Protein AF-I9AHH7-F1 (afdb_monomer)

Structure (mmCIF, N/CA/C/O backbone):
data_AF-I9AHH7-F1
#
_entry.id   AF-I9AHH7-F1
#
loop_
_atom_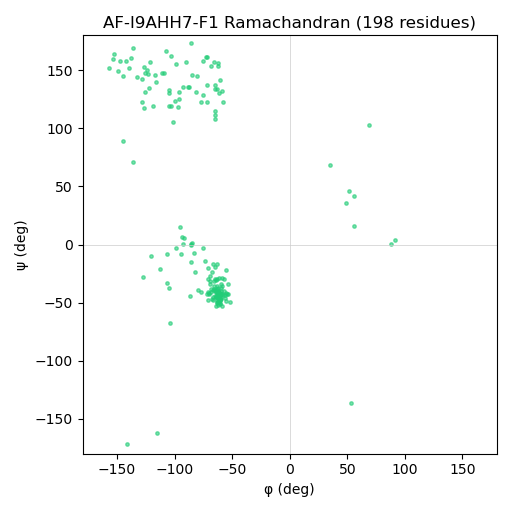site.group_PDB
_atom_site.id
_atom_site.type_symbol
_atom_site.label_atom_id
_atom_site.label_alt_id
_atom_site.label_comp_id
_atom_site.label_asym_id
_atom_site.label_entity_id
_atom_site.label_seq_id
_atom_site.pdbx_PDB_ins_code
_atom_site.Cartn_x
_atom_site.Cartn_y
_atom_site.Cartn_z
_atom_site.occupancy
_atom_site.B_iso_or_equiv
_atom_site.auth_seq_id
_atom_site.auth_comp_id
_atom_site.auth_asym_id
_atom_site.auth_atom_id
_atom_site.pdbx_PDB_model_num
ATOM 1 N N . MET A 1 1 ? -35.821 -24.351 35.986 1.00 53.06 1 MET A N 1
ATOM 2 C CA . MET A 1 1 ? -34.974 -23.302 35.382 1.00 53.06 1 MET A CA 1
ATOM 3 C C . MET A 1 1 ? -35.654 -21.967 35.660 1.00 53.06 1 MET A C 1
ATOM 5 O O . MET A 1 1 ? -36.822 -21.840 35.323 1.00 53.06 1 MET A O 1
ATOM 9 N N . ARG A 1 2 ? -35.020 -21.056 36.411 1.00 64.69 2 ARG A N 1
ATOM 10 C CA . ARG A 1 2 ? -35.614 -19.762 36.796 1.00 64.69 2 ARG A CA 1
ATOM 11 C C . ARG A 1 2 ? -35.115 -18.705 35.815 1.00 64.69 2 ARG A C 1
ATOM 13 O O . ARG A 1 2 ? -33.910 -18.495 35.733 1.00 64.69 2 ARG A O 1
ATOM 20 N N . THR A 1 3 ? -36.021 -18.074 35.081 1.00 70.12 3 THR A N 1
ATOM 21 C CA . THR A 1 3 ? -35.691 -16.965 34.180 1.00 70.12 3 THR A CA 1
ATOM 22 C C . THR A 1 3 ? -35.491 -15.703 35.020 1.00 70.12 3 THR A C 1
ATOM 24 O O . THR A 1 3 ? -36.381 -15.331 35.784 1.00 70.12 3 THR A O 1
ATOM 27 N N . VAL A 1 4 ? -34.317 -15.075 34.929 1.00 78.50 4 VAL A N 1
ATOM 28 C CA . VAL A 1 4 ? -34.014 -13.797 35.591 1.00 78.50 4 VAL A CA 1
ATOM 29 C C . VAL A 1 4 ? -34.077 -12.707 34.529 1.00 78.50 4 VAL A C 1
ATOM 31 O O . VAL A 1 4 ? -33.316 -12.756 33.568 1.00 78.50 4 VAL A O 1
ATOM 34 N N . GLN A 1 5 ? -34.978 -11.738 34.689 1.00 79.62 5 GLN A N 1
ATOM 35 C CA . GLN A 1 5 ? -34.989 -10.539 33.853 1.00 79.62 5 GLN A CA 1
ATOM 36 C C . GLN A 1 5 ? -33.947 -9.546 34.377 1.00 79.62 5 GLN A C 1
ATOM 38 O O . GLN A 1 5 ? -33.891 -9.276 35.578 1.00 79.62 5 GLN A O 1
ATOM 43 N N . ARG A 1 6 ? -33.115 -9.021 33.475 1.00 82.31 6 ARG A N 1
ATOM 44 C CA . ARG A 1 6 ? -32.185 -7.920 33.737 1.00 82.31 6 ARG A CA 1
ATOM 45 C C . ARG A 1 6 ? -32.501 -6.787 32.770 1.00 82.31 6 ARG A C 1
ATOM 47 O O . ARG A 1 6 ? -32.683 -7.040 31.585 1.00 82.31 6 ARG A O 1
ATOM 54 N N . THR A 1 7 ? -32.555 -5.569 33.291 1.00 87.38 7 THR A N 1
ATOM 55 C CA . THR A 1 7 ? -32.733 -4.346 32.503 1.00 87.38 7 THR A CA 1
ATOM 56 C C . THR A 1 7 ? -31.389 -3.639 32.425 1.00 87.38 7 THR A C 1
ATOM 58 O O . THR A 1 7 ? -30.746 -3.448 33.457 1.00 87.38 7 THR A O 1
ATOM 61 N N . TYR A 1 8 ? -30.972 -3.264 31.219 1.00 88.62 8 TYR A N 1
ATOM 62 C CA . TYR A 1 8 ? -29.737 -2.529 30.966 1.00 88.62 8 TYR A CA 1
ATOM 63 C C . TYR A 1 8 ? -30.079 -1.157 30.386 1.00 88.62 8 TYR A C 1
ATOM 65 O O . TYR A 1 8 ? -30.987 -1.052 29.564 1.00 88.62 8 TYR A O 1
ATOM 73 N N . THR A 1 9 ? -29.356 -0.126 30.817 1.00 92.81 9 THR A N 1
ATOM 74 C CA . THR A 1 9 ? -29.320 1.167 30.125 1.00 92.81 9 THR A CA 1
ATOM 75 C C . THR A 1 9 ? -28.095 1.158 29.229 1.00 92.81 9 THR A C 1
ATOM 77 O O . THR A 1 9 ? -26.996 0.870 29.710 1.00 92.81 9 THR A O 1
ATOM 80 N N . LEU A 1 10 ? -28.308 1.422 27.946 1.00 95.38 10 LEU A N 1
ATOM 81 C CA . LEU A 1 10 ? -27.292 1.352 26.908 1.00 95.38 10 LEU A CA 1
ATOM 82 C C . LEU A 1 10 ? -26.975 2.756 26.397 1.00 95.38 10 LEU A C 1
ATOM 84 O O . LEU A 1 10 ? -27.853 3.618 26.390 1.00 95.38 10 LEU A O 1
ATOM 88 N N . PHE A 1 11 ? -25.723 2.953 26.005 1.00 96.12 11 PHE A N 1
ATOM 89 C CA . PHE A 1 11 ? -25.176 4.230 25.564 1.00 96.12 11 PHE A CA 1
ATOM 90 C C . PHE A 1 11 ? -24.391 4.038 24.266 1.00 96.12 11 PHE A C 1
ATOM 92 O O . PHE A 1 11 ? -23.707 3.025 24.096 1.00 96.12 11 PHE A O 1
ATOM 99 N N . GLY A 1 12 ? -24.449 5.018 23.370 1.00 95.88 12 GLY A N 1
ATOM 100 C CA . GLY A 1 12 ? -23.489 5.151 22.278 1.00 95.88 12 GLY A CA 1
ATOM 101 C C . GLY A 1 12 ? -22.124 5.617 22.792 1.00 95.88 12 GLY A C 1
ATOM 102 O O . GLY A 1 12 ? -22.010 6.183 23.878 1.00 95.88 12 GLY A O 1
ATOM 103 N N . ILE A 1 13 ? -21.068 5.421 21.997 1.00 96.00 13 ILE A N 1
ATOM 104 C CA . ILE A 1 13 ? -19.695 5.759 22.416 1.00 96.00 13 ILE A CA 1
ATOM 105 C C . ILE A 1 13 ? -19.515 7.250 22.759 1.00 96.00 13 ILE A C 1
ATOM 107 O O . ILE A 1 13 ? -18.786 7.583 23.689 1.00 96.00 13 ILE A O 1
ATOM 111 N N . ALA A 1 14 ? -20.228 8.139 22.057 1.00 94.19 14 ALA A N 1
ATOM 112 C CA . ALA A 1 14 ? -20.205 9.584 22.289 1.00 94.19 14 ALA A CA 1
ATOM 113 C C . ALA A 1 14 ? -20.960 10.027 23.559 1.00 94.19 14 ALA A C 1
ATOM 115 O O . ALA A 1 14 ? -20.819 11.170 23.982 1.00 94.19 14 ALA A O 1
ATOM 116 N N . GLU A 1 15 ? -21.776 9.148 24.147 1.00 95.88 15 GLU A N 1
ATOM 117 C CA . GLU A 1 15 ? -22.549 9.421 25.366 1.00 95.88 15 GLU A CA 1
ATOM 118 C C . GLU A 1 15 ? -21.819 8.963 26.638 1.00 95.88 15 GLU A C 1
ATOM 120 O O . GLU A 1 15 ? -22.278 9.243 27.745 1.00 95.88 15 GLU A O 1
ATOM 125 N N . LEU A 1 16 ? -20.701 8.244 26.493 1.00 96.19 16 LEU A N 1
ATOM 126 C CA . LEU A 1 16 ? -19.882 7.796 27.614 1.00 96.19 16 LEU A CA 1
ATOM 127 C C . LEU A 1 16 ? -18.966 8.912 28.129 1.00 96.19 16 LEU A C 1
ATOM 129 O O . LEU A 1 16 ? -18.400 9.684 27.355 1.00 96.19 16 LEU A O 1
ATOM 133 N N . GLU A 1 17 ? -18.757 8.917 29.445 1.00 96.00 17 GLU A N 1
ATOM 134 C CA . GLU A 1 17 ? -17.693 9.690 30.094 1.00 96.00 17 GLU A CA 1
ATOM 135 C C . GLU A 1 17 ? -16.308 9.226 29.612 1.00 96.00 17 GLU A C 1
ATOM 137 O O . GLU A 1 17 ? -16.129 8.078 29.183 1.00 96.00 17 GLU A O 1
ATOM 142 N N . ASP A 1 18 ? -15.311 10.105 29.719 1.00 96.00 18 ASP A N 1
ATOM 143 C CA . ASP A 1 18 ? -13.974 9.888 29.158 1.00 96.00 18 ASP A CA 1
ATOM 144 C C . ASP A 1 18 ? -13.306 8.602 29.680 1.00 96.00 18 ASP A C 1
ATOM 146 O O . ASP A 1 18 ? -12.716 7.857 28.897 1.00 96.00 18 ASP A O 1
ATOM 150 N N . GLU A 1 19 ? -13.439 8.270 30.971 1.00 96.69 19 GLU A N 1
ATOM 151 C CA . GLU A 1 19 ? -12.860 7.038 31.523 1.00 96.69 19 GLU A CA 1
ATOM 152 C C . GLU A 1 19 ? -13.516 5.769 30.957 1.00 96.69 19 GLU A C 1
ATOM 154 O O . GLU A 1 19 ? -12.833 4.775 30.689 1.00 96.69 19 GLU A O 1
ATOM 159 N N . ALA A 1 20 ? -14.838 5.792 30.766 1.00 96.69 20 ALA A N 1
ATOM 160 C CA . ALA A 1 20 ? -15.587 4.673 30.200 1.00 96.69 20 ALA A CA 1
ATOM 161 C C . ALA A 1 20 ? -15.286 4.512 28.703 1.00 96.69 20 ALA A C 1
ATOM 163 O O . ALA A 1 20 ? -15.068 3.390 28.237 1.00 96.69 20 ALA A O 1
ATOM 164 N N . ARG A 1 21 ? -15.191 5.625 27.963 1.00 96.81 21 ARG A N 1
ATOM 165 C CA . ARG A 1 21 ? -14.784 5.636 26.551 1.00 96.81 21 ARG A CA 1
ATOM 166 C C . ARG A 1 21 ? -13.369 5.089 26.375 1.00 96.81 21 ARG A C 1
ATOM 168 O O . ARG A 1 21 ? -13.162 4.192 25.558 1.00 96.81 21 ARG A O 1
ATOM 175 N N . GLN A 1 22 ? -12.422 5.542 27.198 1.00 97.12 22 GLN A N 1
ATOM 176 C CA . GLN A 1 22 ? -11.043 5.061 27.153 1.00 97.12 22 GLN A CA 1
ATOM 177 C C . GLN A 1 22 ? -10.964 3.560 27.440 1.00 97.12 22 GLN A C 1
ATOM 179 O O . GLN A 1 22 ? -10.241 2.838 26.754 1.00 97.12 22 GLN A O 1
ATOM 184 N N . ARG A 1 23 ? -11.729 3.064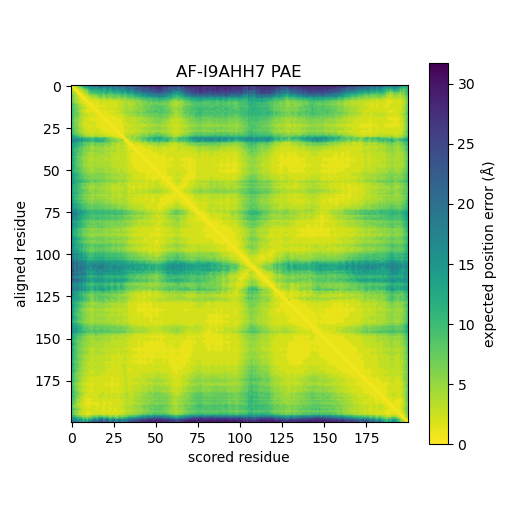 28.421 1.00 96.19 23 ARG A N 1
ATOM 185 C CA . ARG A 1 23 ? -11.800 1.627 28.703 1.00 96.19 23 ARG A CA 1
ATOM 186 C C . ARG A 1 23 ? -12.334 0.847 27.504 1.00 96.19 23 ARG A C 1
ATOM 188 O O . ARG A 1 23 ? -11.695 -0.124 27.103 1.00 96.19 23 ARG A O 1
ATOM 195 N N . ALA A 1 24 ? -13.442 1.292 26.910 1.00 96.62 24 ALA A N 1
ATOM 196 C CA . ALA A 1 24 ? -14.033 0.667 25.728 1.00 96.62 24 ALA A CA 1
ATOM 197 C C . ALA A 1 24 ? -13.026 0.572 24.569 1.00 96.62 24 ALA A C 1
ATOM 199 O O . ALA A 1 24 ? -12.866 -0.498 23.978 1.00 96.62 24 ALA A O 1
ATOM 200 N N . TYR A 1 25 ? -12.304 1.666 24.307 1.00 96.56 25 TYR A N 1
ATOM 201 C CA . TYR A 1 25 ? -11.249 1.729 23.300 1.00 96.56 25 TYR A CA 1
ATOM 202 C C . TYR A 1 25 ? -10.097 0.763 23.610 1.00 96.56 25 TYR A C 1
ATOM 204 O O . TYR A 1 25 ? -9.724 -0.044 22.759 1.00 96.56 25 TYR A O 1
ATOM 212 N N . THR A 1 26 ? -9.570 0.758 24.840 1.00 95.38 26 THR A N 1
ATOM 213 C CA . THR A 1 26 ? -8.483 -0.164 25.216 1.00 95.38 26 THR A CA 1
ATOM 214 C C . THR A 1 26 ? -8.900 -1.6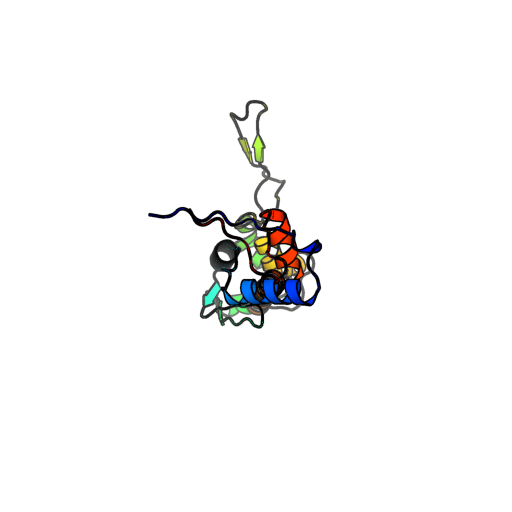34 25.147 1.00 95.38 26 THR A C 1
ATOM 216 O O . THR A 1 26 ? -8.124 -2.465 24.680 1.00 95.38 26 THR A O 1
ATOM 219 N N . ASP A 1 27 ? -10.137 -1.960 25.540 1.00 94.69 27 ASP A N 1
ATOM 220 C CA . ASP A 1 27 ? -10.698 -3.312 25.448 1.00 94.69 27 ASP A CA 1
ATOM 221 C C . ASP A 1 27 ? -10.942 -3.732 23.991 1.00 94.69 27 ASP A C 1
ATOM 223 O O . ASP A 1 27 ? -10.899 -4.920 23.665 1.00 94.69 27 ASP A O 1
ATOM 227 N N . TRP A 1 28 ? -11.250 -2.782 23.105 1.00 94.25 28 TRP A N 1
ATOM 228 C CA . TRP A 1 28 ? -11.361 -3.019 21.668 1.00 94.25 28 TRP A CA 1
ATOM 229 C C . TRP A 1 28 ? -9.989 -3.276 21.041 1.00 94.25 28 TRP A C 1
ATOM 231 O O . TRP A 1 28 ? -9.825 -4.286 20.358 1.00 94.25 28 TRP A O 1
ATOM 241 N N . LEU A 1 29 ? -8.994 -2.444 21.352 1.00 92.81 29 LEU A N 1
ATOM 242 C CA . LEU A 1 29 ? -7.631 -2.584 20.842 1.00 92.81 29 LEU A CA 1
ATOM 243 C C . LEU A 1 29 ? -6.984 -3.897 21.317 1.00 92.81 29 LEU A C 1
ATOM 245 O O . LEU A 1 29 ? -6.380 -4.625 20.531 1.00 92.81 29 LEU A O 1
ATOM 249 N N . ALA A 1 30 ? -7.189 -4.265 22.587 1.00 92.19 30 ALA A N 1
ATOM 250 C CA . ALA A 1 30 ? -6.647 -5.491 23.177 1.00 92.19 30 ALA A CA 1
ATOM 251 C C . ALA A 1 30 ? -7.207 -6.789 22.568 1.00 92.19 30 ALA A C 1
ATOM 253 O O . ALA A 1 30 ? -6.591 -7.845 22.721 1.00 92.19 30 ALA A O 1
ATOM 254 N N . LYS A 1 31 ? -8.360 -6.746 21.884 1.00 88.38 31 LYS A N 1
ATOM 255 C CA . LYS A 1 31 ? -8.904 -7.924 21.185 1.00 88.38 31 LYS A CA 1
ATOM 256 C C . LYS A 1 31 ? -8.088 -8.299 19.949 1.00 88.38 31 LYS A C 1
ATOM 258 O O . LYS A 1 31 ? -8.170 -9.455 19.545 1.00 88.38 31 LYS A O 1
ATOM 263 N N . GLY A 1 32 ? -7.303 -7.364 19.408 1.00 77.38 32 GLY A N 1
ATOM 264 C CA . GLY A 1 32 ? -6.566 -7.527 18.160 1.00 77.38 32 GLY A CA 1
ATOM 265 C C . GLY A 1 32 ? -7.525 -7.572 16.974 1.00 77.38 32 GLY A C 1
ATOM 266 O O . GLY A 1 32 ? -8.186 -8.582 16.743 1.00 77.38 32 GLY A O 1
ATOM 267 N N . ASN A 1 33 ? -7.620 -6.472 16.229 1.00 75.69 33 ASN A N 1
ATOM 268 C CA . ASN A 1 33 ? -8.384 -6.450 14.986 1.00 75.69 33 ASN A CA 1
ATOM 269 C C . ASN A 1 33 ? -7.453 -6.779 13.820 1.00 75.69 33 ASN A C 1
ATOM 271 O O . ASN A 1 33 ? -6.347 -6.247 13.738 1.00 75.69 33 ASN A O 1
ATOM 275 N N . ASP A 1 34 ? -7.907 -7.643 12.916 1.00 81.88 34 ASP A N 1
ATOM 276 C CA . ASP A 1 34 ? -7.182 -7.896 11.676 1.00 81.88 34 ASP A CA 1
ATOM 277 C C . ASP A 1 34 ? -7.168 -6.620 10.826 1.00 81.88 34 ASP A C 1
ATOM 279 O O . ASP A 1 34 ? -8.204 -5.976 10.639 1.00 81.88 34 ASP A O 1
ATOM 283 N N . TYR A 1 35 ? -6.001 -6.263 10.284 1.00 89.25 35 TYR A N 1
ATOM 284 C CA . TYR A 1 35 ? -5.883 -5.128 9.373 1.00 89.25 35 TYR A CA 1
ATOM 285 C C . TYR A 1 35 ? -6.679 -5.411 8.082 1.00 89.25 35 TYR A C 1
ATOM 287 O O . TYR A 1 35 ? -6.325 -6.330 7.332 1.00 89.25 35 TYR A O 1
ATOM 295 N N . PRO A 1 36 ? -7.747 -4.642 7.790 1.00 88.81 36 PRO A N 1
ATOM 296 C CA . PRO A 1 36 ? -8.740 -5.026 6.785 1.00 88.81 36 PRO A CA 1
ATOM 297 C C . PRO A 1 36 ? -8.203 -4.998 5.349 1.00 88.81 36 PRO A C 1
ATOM 299 O O . PRO A 1 36 ? -8.669 -5.761 4.504 1.00 88.81 36 PRO A O 1
ATOM 302 N N . TYR A 1 37 ? -7.193 -4.171 5.071 1.00 93.06 37 TYR A N 1
ATOM 303 C CA . TYR A 1 37 ? -6.646 -3.975 3.723 1.00 93.06 37 TYR A CA 1
ATOM 304 C C . TYR A 1 37 ? -5.439 -4.874 3.415 1.00 93.06 37 TYR A C 1
ATOM 306 O O . TYR A 1 37 ? -4.823 -4.753 2.356 1.00 93.06 37 TYR A O 1
ATOM 314 N N . ALA A 1 38 ? -5.096 -5.811 4.310 1.00 92.88 38 ALA A N 1
ATOM 315 C CA . ALA A 1 38 ? -3.928 -6.679 4.151 1.00 92.88 38 ALA A CA 1
ATOM 316 C C . ALA A 1 38 ? -3.933 -7.451 2.817 1.00 92.88 38 ALA A C 1
ATOM 318 O O . ALA A 1 38 ? -2.897 -7.553 2.156 1.00 92.88 38 ALA A O 1
ATOM 319 N N . SER A 1 39 ? -5.098 -7.972 2.410 1.00 94.56 39 SER A N 1
ATOM 320 C CA . SER A 1 39 ? -5.244 -8.728 1.157 1.00 94.56 39 SER A CA 1
ATOM 321 C C . SER A 1 39 ? -5.054 -7.838 -0.072 1.00 94.56 39 SER A C 1
ATOM 323 O O . SER A 1 39 ? -4.287 -8.189 -0.962 1.00 94.56 39 SER A O 1
ATOM 325 N N . GLU A 1 40 ? -5.695 -6.668 -0.108 1.00 95.94 40 GLU A N 1
ATOM 326 C CA . GLU A 1 40 ? -5.622 -5.738 -1.246 1.00 95.94 40 GLU A CA 1
ATOM 327 C C . GLU A 1 40 ? -4.204 -5.172 -1.423 1.00 95.94 40 GLU A C 1
ATOM 329 O O . GLU A 1 40 ? -3.690 -5.064 -2.542 1.00 95.94 40 GLU A O 1
ATOM 334 N N . ASN A 1 41 ? -3.526 -4.886 -0.308 1.00 96.75 41 ASN A N 1
ATOM 335 C CA . ASN A 1 41 ? -2.123 -4.485 -0.301 1.00 96.75 41 ASN A CA 1
ATOM 336 C C . ASN A 1 41 ? -1.218 -5.612 -0.818 1.00 96.75 41 ASN A C 1
ATOM 338 O O . ASN A 1 41 ? -0.299 -5.356 -1.600 1.00 96.75 41 ASN A O 1
ATOM 342 N N . CYS A 1 42 ? -1.482 -6.864 -0.432 1.00 97.00 42 CYS A N 1
ATOM 343 C CA . CYS A 1 42 ? -0.751 -8.016 -0.958 1.00 97.00 42 CYS A CA 1
ATOM 344 C C . CYS A 1 42 ? -0.918 -8.147 -2.481 1.00 97.00 42 CYS A C 1
ATOM 346 O O . CYS A 1 42 ? 0.082 -8.268 -3.192 1.00 97.00 42 CYS A O 1
ATOM 348 N N . ASP A 1 43 ? -2.150 -8.045 -2.985 1.00 98.00 43 ASP A N 1
ATOM 349 C CA . ASP A 1 43 ? -2.453 -8.140 -4.418 1.00 98.00 43 ASP A CA 1
ATOM 350 C C . ASP A 1 43 ? -1.775 -7.015 -5.220 1.00 98.00 43 ASP A C 1
ATOM 352 O O . ASP A 1 43 ? -1.193 -7.249 -6.285 1.00 98.00 43 ASP A O 1
ATOM 356 N N . THR A 1 44 ? -1.783 -5.794 -4.677 1.00 98.25 44 THR A N 1
ATOM 357 C CA . THR A 1 44 ? -1.101 -4.627 -5.257 1.00 98.25 44 THR A CA 1
ATOM 358 C C . THR 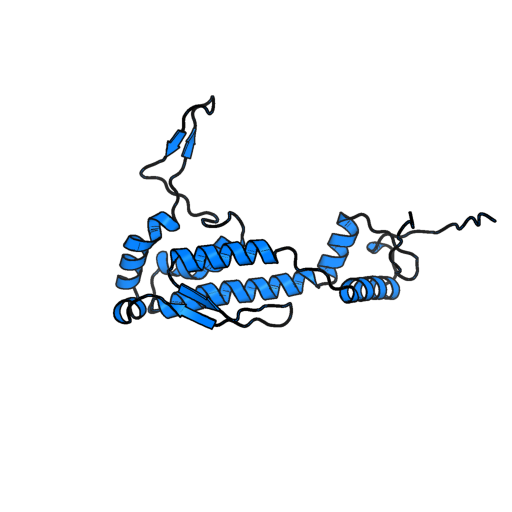A 1 44 ? 0.407 -4.856 -5.352 1.00 98.25 44 THR A C 1
ATOM 360 O O . THR A 1 44 ? 1.008 -4.667 -6.415 1.00 98.25 44 THR A O 1
ATOM 363 N N . LEU A 1 45 ? 1.031 -5.296 -4.253 1.00 98.56 45 LEU A N 1
ATOM 364 C CA . LEU A 1 45 ? 2.467 -5.561 -4.193 1.00 98.56 45 LEU A CA 1
ATOM 365 C C . LEU A 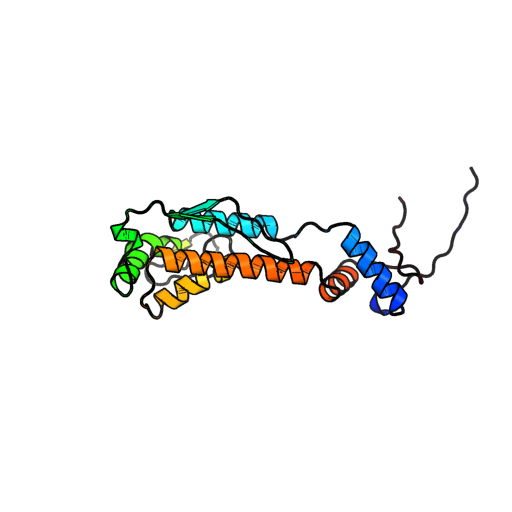1 45 ? 2.872 -6.668 -5.173 1.00 98.56 45 LEU A C 1
ATOM 367 O O . LEU A 1 45 ? 3.887 -6.534 -5.865 1.00 98.56 45 LEU A O 1
ATOM 371 N N . GLU A 1 46 ? 2.086 -7.744 -5.259 1.00 98.31 46 GLU A N 1
ATOM 372 C CA . GLU A 1 46 ? 2.327 -8.843 -6.193 1.00 98.31 46 GLU A CA 1
ATOM 373 C C . GLU A 1 46 ? 2.231 -8.366 -7.647 1.00 98.31 46 GLU A C 1
ATOM 375 O O . GLU A 1 46 ? 3.136 -8.625 -8.448 1.00 98.31 46 GLU A O 1
ATOM 380 N N . ALA A 1 47 ? 1.179 -7.624 -7.997 1.00 98.19 47 ALA A N 1
ATOM 381 C CA . ALA A 1 47 ? 1.000 -7.089 -9.342 1.00 98.19 47 ALA A CA 1
ATOM 382 C C . ALA A 1 47 ? 2.123 -6.114 -9.737 1.00 98.19 47 ALA A C 1
ATOM 384 O O . ALA A 1 47 ? 2.652 -6.205 -10.852 1.00 98.19 47 ALA A O 1
ATOM 385 N N . PHE A 1 48 ? 2.542 -5.242 -8.814 1.00 98.50 48 PHE A N 1
ATOM 386 C CA . PHE A 1 48 ? 3.682 -4.345 -8.999 1.00 98.50 48 PHE A CA 1
ATOM 387 C C . PHE A 1 48 ? 4.976 -5.133 -9.243 1.00 98.50 48 PHE A C 1
ATOM 389 O O . PHE A 1 48 ? 5.666 -4.917 -10.245 1.00 98.50 48 PHE A O 1
ATOM 396 N N . CYS A 1 49 ? 5.279 -6.101 -8.373 1.00 98.44 49 CYS A N 1
ATOM 397 C CA . CYS A 1 49 ? 6.469 -6.942 -8.486 1.00 98.44 49 CYS A CA 1
ATOM 398 C C . CYS A 1 49 ? 6.500 -7.717 -9.811 1.00 98.44 49 CYS A C 1
ATOM 400 O O . CYS A 1 49 ? 7.534 -7.763 -10.489 1.00 98.44 49 CYS A O 1
ATOM 402 N N . ASN A 1 50 ? 5.356 -8.270 -10.219 1.00 97.81 50 ASN A N 1
ATOM 403 C CA . ASN A 1 50 ? 5.199 -8.998 -11.472 1.00 97.81 50 ASN A CA 1
ATOM 404 C C . ASN A 1 50 ? 5.407 -8.100 -12.697 1.00 97.81 50 ASN A C 1
ATOM 406 O O . ASN A 1 50 ? 6.120 -8.499 -13.623 1.00 97.81 50 ASN A O 1
ATOM 410 N N . LEU A 1 51 ? 4.838 -6.888 -12.707 1.00 97.62 51 LEU A N 1
ATOM 411 C CA . LEU A 1 51 ? 5.008 -5.959 -13.825 1.00 97.62 51 LEU A CA 1
ATOM 412 C C . LEU A 1 51 ? 6.474 -5.541 -13.984 1.00 97.62 51 LEU A C 1
ATOM 414 O O . LEU A 1 51 ? 7.024 -5.645 -15.082 1.00 97.62 51 LEU A O 1
ATOM 418 N N . PHE A 1 52 ? 7.112 -5.099 -12.898 1.00 97.88 52 PHE A N 1
ATOM 419 C CA . PHE A 1 52 ? 8.472 -4.552 -12.936 1.00 97.88 52 PHE A CA 1
ATOM 420 C C . PHE A 1 52 ? 9.574 -5.605 -12.847 1.00 97.88 52 PHE A C 1
ATOM 422 O O . PHE A 1 52 ? 10.755 -5.264 -12.919 1.00 97.88 52 PHE A O 1
ATOM 429 N N . ARG A 1 53 ? 9.206 -6.890 -12.754 1.00 97.31 53 ARG A N 1
ATOM 430 C CA . ARG A 1 53 ? 10.134 -8.026 -12.640 1.00 97.31 53 ARG A CA 1
ATOM 431 C C . ARG A 1 53 ? 11.087 -7.868 -11.455 1.00 97.31 53 ARG A C 1
ATOM 433 O O . ARG A 1 53 ? 12.277 -8.174 -11.549 1.00 97.31 53 ARG A O 1
ATOM 440 N N . ILE A 1 54 ? 10.550 -7.406 -10.335 1.00 97.62 54 ILE A N 1
ATOM 441 C CA . ILE A 1 54 ? 11.249 -7.383 -9.053 1.00 97.62 54 ILE A CA 1
ATOM 442 C C . ILE A 1 54 ? 10.666 -8.455 -8.135 1.00 97.62 54 ILE A C 1
ATOM 444 O O . ILE A 1 54 ? 9.620 -9.038 -8.417 1.00 97.62 54 ILE A O 1
ATOM 448 N N . VAL A 1 55 ? 11.362 -8.749 -7.046 1.00 98.06 55 VAL A N 1
ATOM 449 C CA . VAL A 1 55 ? 10.875 -9.651 -6.006 1.00 98.06 55 VAL A CA 1
ATOM 450 C C . VAL A 1 55 ? 11.001 -8.942 -4.676 1.00 98.06 55 VAL A C 1
ATOM 452 O O . VAL A 1 55 ? 12.106 -8.559 -4.297 1.00 98.06 55 VAL A O 1
ATOM 455 N N . CYS A 1 56 ? 9.882 -8.800 -3.972 1.00 98.06 56 CYS A N 1
ATOM 456 C CA . CYS A 1 56 ? 9.848 -8.356 -2.587 1.00 98.06 56 CYS A CA 1
ATOM 457 C C . CYS A 1 56 ? 9.780 -9.583 -1.665 1.00 98.06 56 CYS A C 1
ATOM 459 O O . CYS A 1 56 ? 8.999 -10.501 -1.902 1.00 98.06 56 CYS A O 1
ATOM 461 N N . THR A 1 57 ? 10.628 -9.636 -0.641 1.00 97.06 57 THR A N 1
ATOM 462 C CA . THR A 1 57 ? 10.713 -10.753 0.309 1.00 97.06 57 THR A CA 1
ATOM 463 C C . THR A 1 57 ? 10.875 -10.247 1.732 1.00 97.06 57 THR A C 1
ATOM 465 O O . THR A 1 57 ? 11.308 -9.116 1.960 1.00 97.06 57 THR A O 1
ATOM 468 N N . ASN A 1 58 ? 10.560 -11.113 2.701 1.00 95.50 58 ASN A N 1
ATOM 469 C CA . ASN A 1 58 ? 10.679 -10.824 4.132 1.00 95.50 58 ASN A CA 1
ATOM 470 C C . ASN A 1 58 ? 10.033 -9.484 4.513 1.00 95.50 58 ASN A C 1
ATOM 472 O O . ASN A 1 58 ? 10.586 -8.750 5.337 1.00 95.50 58 ASN A O 1
ATOM 476 N N . TYR A 1 59 ? 8.919 -9.146 3.860 1.00 96.94 59 TYR A N 1
ATOM 477 C CA . TYR A 1 59 ? 8.204 -7.922 4.152 1.00 96.94 59 TYR A CA 1
ATOM 478 C C . TYR A 1 59 ? 7.245 -8.126 5.320 1.00 96.94 59 TYR A C 1
ATOM 480 O O . TYR A 1 59 ? 6.691 -9.210 5.507 1.00 96.94 59 TYR A O 1
ATOM 488 N N . ARG A 1 60 ? 7.082 -7.077 6.116 1.00 96.00 60 ARG A N 1
ATOM 489 C CA . ARG A 1 60 ? 6.113 -6.972 7.204 1.00 96.00 60 ARG A CA 1
ATOM 490 C C . ARG A 1 60 ? 5.843 -5.503 7.481 1.00 96.00 60 ARG A C 1
ATOM 492 O O . ARG A 1 60 ? 6.732 -4.673 7.288 1.00 96.00 60 ARG A O 1
ATOM 499 N N . TYR A 1 61 ? 4.656 -5.216 7.974 1.00 96.12 61 TYR A N 1
ATOM 500 C CA . TYR A 1 61 ? 4.280 -3.910 8.482 1.00 96.12 61 TYR A CA 1
ATOM 501 C C . TYR A 1 61 ? 3.252 -4.096 9.599 1.00 96.12 61 TYR A C 1
ATOM 503 O O . TYR A 1 61 ? 2.513 -5.081 9.605 1.00 96.12 61 TYR A O 1
ATOM 511 N N . ASP A 1 62 ? 3.270 -3.174 10.547 1.00 94.50 62 ASP A N 1
ATOM 512 C CA . ASP A 1 62 ? 2.298 -2.998 11.624 1.00 94.50 62 ASP A CA 1
ATOM 513 C C . ASP A 1 62 ? 2.089 -1.488 11.834 1.00 94.50 62 ASP A C 1
ATOM 515 O O . ASP A 1 62 ? 2.574 -0.697 11.029 1.00 94.50 62 ASP A O 1
ATOM 519 N N . SER A 1 63 ? 1.374 -1.064 12.874 1.00 93.56 63 SER A N 1
ATOM 520 C CA . SER A 1 63 ? 1.151 0.359 13.180 1.00 93.56 63 SER A CA 1
ATOM 521 C C . SER A 1 63 ? 2.415 1.124 13.589 1.00 93.56 63 SER A C 1
ATOM 523 O O . SER A 1 63 ? 2.445 2.351 13.569 1.00 93.56 63 SER A O 1
ATOM 525 N N . CYS A 1 64 ? 3.491 0.429 13.955 1.00 93.94 64 CYS A N 1
ATOM 526 C CA . CYS A 1 64 ? 4.701 1.035 14.501 1.00 93.94 64 CYS A CA 1
ATOM 527 C C . CYS A 1 64 ? 5.842 1.073 13.483 1.00 93.94 64 CYS A C 1
ATOM 529 O O . CYS A 1 64 ? 6.647 2.009 13.465 1.00 93.94 64 CYS A O 1
ATOM 531 N N . THR A 1 65 ? 5.975 0.031 12.663 1.00 96.69 65 THR A N 1
ATOM 532 C CA . THR A 1 65 ? 7.133 -0.156 11.795 1.00 96.69 65 THR A CA 1
ATOM 533 C C . THR A 1 65 ? 6.806 -0.962 10.545 1.00 96.69 65 THR A C 1
ATOM 535 O O . THR A 1 65 ? 5.810 -1.672 10.452 1.00 96.69 65 THR A O 1
ATOM 538 N N . TYR A 1 66 ? 7.710 -0.890 9.575 1.00 97.88 66 TYR A N 1
ATOM 539 C CA . TYR A 1 66 ? 7.716 -1.753 8.410 1.00 97.88 66 TYR A CA 1
ATOM 540 C C . TYR A 1 66 ? 9.144 -2.164 8.075 1.00 97.88 66 TYR A C 1
ATOM 542 O O . TYR A 1 66 ? 10.122 -1.474 8.367 1.00 97.88 66 TYR A O 1
ATOM 550 N N . ALA A 1 67 ? 9.273 -3.330 7.460 1.00 97.81 67 ALA A N 1
ATOM 551 C CA . ALA A 1 67 ? 10.532 -3.821 6.936 1.00 97.81 67 ALA A CA 1
ATOM 552 C C . ALA A 1 67 ? 10.258 -4.603 5.663 1.00 97.81 67 ALA A C 1
ATOM 554 O O . ALA A 1 67 ? 9.251 -5.296 5.571 1.00 97.81 67 ALA A O 1
ATOM 555 N N . TYR A 1 68 ? 11.171 -4.529 4.704 1.00 98.38 68 TYR A N 1
ATOM 556 C CA . TYR A 1 68 ? 11.118 -5.320 3.484 1.00 98.38 68 TYR A CA 1
ATOM 557 C C . TYR A 1 68 ? 12.522 -5.519 2.925 1.00 98.38 68 TYR A C 1
ATOM 559 O O . TYR A 1 68 ? 13.465 -4.784 3.230 1.00 98.38 68 TYR A O 1
ATOM 567 N N . ARG A 1 69 ? 12.671 -6.541 2.088 1.00 98.12 69 ARG A N 1
ATOM 568 C CA . ARG A 1 69 ? 13.828 -6.711 1.212 1.00 98.12 69 ARG A CA 1
ATOM 569 C C . ARG A 1 69 ? 13.325 -6.821 -0.209 1.00 98.12 69 ARG A C 1
ATOM 571 O O . ARG A 1 69 ? 12.234 -7.328 -0.447 1.00 98.12 69 ARG A O 1
ATOM 578 N N . PHE A 1 70 ? 14.129 -6.380 -1.162 1.00 98.06 70 PHE A N 1
ATOM 579 C CA . PHE A 1 70 ? 13.820 -6.626 -2.557 1.00 98.06 70 PHE A CA 1
ATOM 580 C C . PHE A 1 70 ? 15.083 -6.793 -3.391 1.00 98.06 70 PHE A C 1
ATOM 582 O O . PHE A 1 70 ? 16.169 -6.346 -3.015 1.00 98.06 70 PHE A O 1
ATOM 589 N N . TYR A 1 71 ? 14.923 -7.449 -4.532 1.00 96.75 71 TYR A N 1
ATOM 590 C CA . TYR A 1 71 ? 15.927 -7.528 -5.584 1.00 96.75 71 TYR A CA 1
ATOM 591 C C . TYR A 1 71 ? 15.240 -7.466 -6.947 1.00 96.75 71 TYR A C 1
ATOM 593 O O . TYR A 1 71 ? 14.044 -7.748 -7.064 1.00 96.75 71 TYR A O 1
ATOM 601 N N . THR A 1 72 ? 15.983 -7.084 -7.982 1.00 96.31 72 THR A N 1
ATOM 602 C CA . THR A 1 72 ? 15.462 -7.064 -9.351 1.00 96.31 72 THR A CA 1
ATOM 603 C C . THR A 1 72 ? 15.893 -8.322 -10.103 1.00 96.31 72 THR A C 1
ATOM 605 O O . THR A 1 72 ? 16.890 -8.954 -9.753 1.00 96.31 72 THR A O 1
ATOM 608 N N . LYS A 1 73 ? 15.125 -8.714 -11.125 1.00 95.19 73 LYS A N 1
ATOM 609 C CA . LYS A 1 73 ? 15.503 -9.781 -12.067 1.00 95.19 73 LYS A CA 1
ATOM 610 C C . LYS A 1 73 ? 16.152 -9.225 -13.340 1.00 95.19 73 LYS A C 1
ATOM 612 O O . LYS A 1 73 ? 16.199 -9.926 -14.349 1.00 95.19 73 LYS A O 1
ATOM 617 N N . HIS A 1 74 ? 16.570 -7.962 -13.323 1.00 94.88 74 HIS A N 1
ATOM 618 C CA . HIS A 1 74 ? 17.191 -7.307 -14.468 1.00 94.88 74 HIS A CA 1
ATOM 619 C C . HIS A 1 74 ? 18.708 -7.484 -14.443 1.00 94.88 74 HIS A C 1
ATOM 621 O O . HIS A 1 74 ? 19.311 -7.732 -13.402 1.00 94.88 74 HIS A O 1
ATOM 627 N N . GLU A 1 75 ? 19.326 -7.361 -15.613 1.00 93.88 75 GLU A N 1
ATOM 628 C CA . GLU A 1 75 ? 20.783 -7.310 -15.731 1.00 93.88 75 GLU A CA 1
ATOM 629 C C . GLU A 1 75 ? 21.323 -6.003 -15.128 1.00 93.88 75 GLU A C 1
ATOM 631 O O . GLU A 1 75 ? 20.625 -4.987 -15.125 1.00 93.88 75 GLU A O 1
ATOM 636 N N . ALA A 1 76 ? 22.575 -6.008 -14.659 1.00 92.31 76 ALA A N 1
ATOM 637 C CA . ALA A 1 76 ? 23.192 -4.851 -14.000 1.00 92.31 76 ALA A CA 1
ATOM 638 C C . ALA A 1 76 ? 23.108 -3.568 -14.848 1.00 92.31 76 ALA A C 1
ATOM 640 O O . ALA A 1 76 ? 22.714 -2.521 -14.345 1.00 92.31 76 ALA A O 1
ATOM 641 N N . ASP A 1 77 ? 23.356 -3.664 -16.157 1.00 93.25 77 ASP A N 1
ATOM 642 C CA . ASP A 1 77 ? 23.268 -2.521 -17.076 1.00 93.25 77 ASP A CA 1
ATOM 643 C C . ASP A 1 77 ? 21.859 -1.912 -17.145 1.00 93.25 77 ASP A C 1
ATOM 645 O O . ASP A 1 77 ? 21.707 -0.720 -17.412 1.00 93.25 77 ASP A O 1
ATOM 649 N N . THR A 1 78 ? 20.822 -2.723 -16.908 1.00 92.56 78 THR A N 1
ATOM 650 C CA . THR A 1 78 ? 19.434 -2.256 -16.822 1.00 92.56 78 THR A CA 1
ATOM 651 C C . THR A 1 78 ? 19.144 -1.629 -15.459 1.00 92.56 78 THR A C 1
ATOM 653 O O . THR A 1 78 ? 18.458 -0.609 -15.408 1.00 92.56 78 THR A O 1
ATOM 656 N N . GLU A 1 79 ? 19.675 -2.196 -14.367 1.00 92.44 79 GLU A N 1
ATOM 657 C CA . GLU A 1 79 ? 19.538 -1.615 -13.021 1.00 92.44 79 GLU A CA 1
ATOM 658 C C . GLU A 1 79 ? 20.126 -0.196 -12.948 1.00 92.44 79 GLU A C 1
ATOM 660 O O . GLU A 1 79 ? 19.544 0.668 -12.293 1.00 92.44 79 GLU A O 1
ATOM 665 N N . GLU A 1 80 ? 21.223 0.050 -13.670 1.00 94.50 80 GLU A N 1
ATOM 666 C CA . GLU A 1 80 ? 21.944 1.330 -13.696 1.00 94.50 80 GLU A CA 1
ATOM 667 C C . GLU A 1 80 ? 21.396 2.350 -14.710 1.00 94.50 80 GLU A C 1
ATOM 669 O O . GLU A 1 80 ? 21.905 3.471 -14.811 1.00 94.50 80 GLU A O 1
ATOM 674 N N . LEU A 1 81 ? 20.349 2.012 -15.475 1.00 97.62 81 LEU A N 1
ATOM 675 C CA . LEU A 1 81 ? 19.682 3.002 -16.323 1.00 97.62 81 LEU A CA 1
ATOM 676 C C . LEU A 1 81 ? 19.108 4.118 -15.452 1.00 97.62 81 LEU A C 1
ATOM 678 O O . LEU A 1 81 ? 18.352 3.844 -14.525 1.00 97.62 81 LEU A O 1
ATOM 682 N N . SER A 1 82 ? 19.388 5.369 -15.816 1.00 97.75 82 SER A N 1
ATOM 683 C CA . SER A 1 82 ? 18.869 6.570 -15.154 1.00 97.75 82 SER A CA 1
ATOM 684 C C . SER A 1 82 ? 18.398 7.630 -16.158 1.00 97.75 82 SER A C 1
ATOM 686 O O . SER A 1 82 ? 18.611 7.514 -17.378 1.00 97.75 82 SER A O 1
ATOM 688 N N . GLY A 1 83 ? 17.703 8.657 -15.658 1.00 97.44 83 GLY A N 1
ATOM 689 C CA . GLY A 1 83 ? 17.239 9.802 -16.441 1.00 97.44 83 GLY A CA 1
ATOM 690 C C . GLY A 1 83 ? 16.440 9.420 -17.687 1.00 97.44 83 GLY A C 1
ATOM 691 O O . GLY A 1 83 ? 15.588 8.532 -17.677 1.00 97.44 83 GLY A O 1
ATOM 692 N N . VAL A 1 84 ? 16.730 10.083 -18.808 1.00 97.75 84 VAL A N 1
ATOM 693 C CA . VAL A 1 84 ? 15.994 9.890 -20.072 1.00 97.75 84 VAL A CA 1
ATOM 694 C C . VAL A 1 84 ? 16.135 8.463 -20.622 1.00 97.75 84 VAL A C 1
ATOM 696 O O . VAL A 1 84 ? 15.214 7.956 -21.263 1.00 97.75 84 VAL A O 1
ATOM 699 N N . ARG A 1 85 ? 17.259 7.780 -20.357 1.00 97.75 85 ARG A N 1
ATOM 700 C CA . ARG A 1 85 ? 17.455 6.388 -20.799 1.00 97.75 85 ARG A CA 1
ATOM 701 C C . ARG A 1 85 ? 16.554 5.434 -20.022 1.00 97.75 85 ARG A C 1
ATOM 703 O O . ARG A 1 85 ? 15.927 4.571 -20.636 1.00 97.75 85 ARG A O 1
ATOM 710 N N . LEU A 1 86 ? 16.448 5.629 -18.708 1.00 98.25 86 LEU A N 1
ATOM 711 C CA . LEU A 1 86 ? 15.492 4.901 -17.879 1.00 98.25 86 LEU A CA 1
ATOM 712 C C . LEU A 1 86 ? 14.057 5.192 -18.317 1.00 98.25 86 LEU A C 1
ATOM 714 O O . LEU A 1 86 ? 13.283 4.260 -18.513 1.00 98.25 86 LEU A O 1
ATOM 718 N N . LEU A 1 87 ? 13.717 6.459 -18.565 1.00 98.19 87 LEU A N 1
ATOM 719 C CA . LEU A 1 87 ? 12.390 6.836 -19.048 1.00 98.19 87 LEU A CA 1
ATOM 720 C C . LEU A 1 87 ? 12.014 6.087 -20.334 1.00 98.19 87 LEU A C 1
ATOM 722 O O . LEU A 1 87 ? 10.942 5.487 -20.415 1.00 98.19 87 LEU A O 1
ATOM 726 N N . ALA A 1 88 ? 12.910 6.072 -21.325 1.00 98.06 88 ALA A N 1
ATOM 727 C CA . ALA A 1 88 ? 12.692 5.347 -22.574 1.00 98.06 88 ALA A CA 1
ATOM 728 C C . ALA A 1 88 ? 12.508 3.839 -22.337 1.00 98.06 88 ALA A C 1
ATOM 730 O O . ALA A 1 88 ? 11.620 3.220 -22.926 1.00 98.06 88 ALA A O 1
ATOM 731 N N . TYR A 1 89 ? 13.309 3.247 -21.448 1.00 97.56 89 TYR A N 1
ATOM 732 C CA . TYR A 1 89 ? 13.172 1.843 -21.068 1.00 97.56 89 TYR A CA 1
ATOM 733 C C . TYR A 1 89 ? 11.806 1.550 -20.430 1.00 97.56 89 TYR A C 1
ATOM 735 O O . TYR A 1 89 ? 11.140 0.595 -20.837 1.00 97.56 89 TYR A O 1
ATOM 743 N N . LEU A 1 90 ? 11.353 2.390 -19.494 1.00 97.25 90 LEU A N 1
ATOM 744 C CA . LEU A 1 90 ? 10.062 2.237 -18.821 1.00 97.25 90 LEU A CA 1
ATOM 745 C C . LEU A 1 90 ? 8.893 2.308 -19.811 1.00 97.25 90 LEU A C 1
ATOM 747 O O . LEU A 1 90 ? 8.020 1.437 -19.800 1.00 97.25 90 LEU A O 1
ATOM 751 N N . TYR A 1 91 ? 8.903 3.294 -20.714 1.00 95.62 91 TYR A N 1
ATOM 752 C CA . TYR A 1 91 ? 7.875 3.419 -21.751 1.00 95.62 91 TYR A CA 1
ATOM 753 C C . TYR A 1 91 ? 7.839 2.201 -22.679 1.00 95.62 91 TYR A C 1
ATOM 755 O O . TYR A 1 91 ? 6.765 1.681 -22.975 1.00 95.62 91 TYR A O 1
ATOM 763 N N . ASN A 1 92 ? 8.998 1.707 -23.109 1.00 96.31 92 ASN A N 1
ATOM 764 C CA . ASN A 1 92 ? 9.058 0.595 -24.055 1.00 96.31 92 ASN A CA 1
ATOM 765 C C . ASN A 1 92 ? 8.642 -0.749 -23.440 1.00 96.31 92 ASN A C 1
ATOM 767 O O . ASN A 1 92 ? 8.124 -1.604 -24.157 1.00 96.31 92 ASN A O 1
ATOM 771 N N . ASN A 1 93 ? 8.851 -0.943 -22.134 1.00 96.00 93 ASN A N 1
ATOM 772 C CA . ASN A 1 93 ? 8.652 -2.245 -21.491 1.00 96.00 93 ASN A CA 1
ATOM 773 C C . ASN A 1 93 ? 7.395 -2.327 -20.615 1.00 96.00 93 ASN A C 1
ATOM 775 O O . ASN A 1 93 ? 6.779 -3.390 -20.551 1.00 96.00 93 ASN A O 1
ATOM 779 N N . PHE A 1 94 ? 6.984 -1.234 -19.962 1.00 95.81 94 PHE A N 1
ATOM 780 C CA . PHE A 1 94 ? 5.931 -1.273 -18.936 1.00 95.81 94 PHE A CA 1
ATOM 781 C C . PHE A 1 94 ? 4.712 -0.405 -19.252 1.00 95.81 94 PHE A C 1
ATOM 783 O O . PHE A 1 94 ? 3.675 -0.566 -18.607 1.00 95.81 94 PHE A O 1
ATOM 790 N N . HIS A 1 95 ? 4.762 0.451 -20.281 1.00 92.69 95 HIS A N 1
ATOM 791 C CA . HIS A 1 95 ? 3.646 1.343 -20.618 1.00 92.69 95 HIS A CA 1
ATOM 792 C C . HIS A 1 95 ? 2.321 0.595 -20.828 1.00 92.69 95 HIS A C 1
ATOM 794 O O . HIS A 1 95 ? 1.294 1.022 -20.322 1.00 92.69 95 HIS A O 1
ATOM 800 N N . ALA A 1 96 ? 2.312 -0.547 -21.521 1.00 90.75 96 ALA A N 1
ATOM 801 C CA . ALA A 1 96 ? 1.081 -1.328 -21.721 1.00 90.75 96 ALA A CA 1
ATOM 802 C C . ALA A 1 96 ? 0.536 -1.963 -20.419 1.00 90.75 96 ALA A C 1
ATOM 804 O O . ALA A 1 96 ? -0.658 -2.274 -20.309 1.00 90.75 96 ALA A O 1
ATOM 805 N N . GLY A 1 97 ? 1.413 -2.169 -19.434 1.00 91.75 97 GLY A N 1
ATOM 806 C CA . GLY A 1 97 ? 1.054 -2.619 -18.094 1.00 91.75 97 GLY A CA 1
ATOM 807 C C . GLY A 1 97 ? 0.346 -1.529 -17.296 1.00 91.75 97 GLY A C 1
ATOM 808 O O . GLY A 1 97 ? -0.678 -1.821 -16.689 1.00 91.75 97 GLY A O 1
ATOM 809 N N . LEU A 1 98 ? 0.835 -0.291 -17.384 1.00 93.56 98 LEU A N 1
ATOM 810 C CA . LEU A 1 98 ? 0.343 0.860 -16.619 1.00 93.56 98 LEU A CA 1
ATOM 811 C C . LEU A 1 98 ? -0.842 1.571 -17.289 1.00 93.56 98 LEU A C 1
ATOM 813 O O . LEU A 1 98 ? -1.844 1.877 -16.657 1.00 93.56 98 LEU A O 1
ATOM 817 N N . TYR A 1 99 ? -0.759 1.800 -18.596 1.00 92.38 99 TYR A N 1
ATOM 818 C CA . TYR A 1 99 ? -1.714 2.615 -19.338 1.00 92.38 99 TYR A CA 1
ATOM 819 C C . TYR A 1 99 ? -2.695 1.730 -20.104 1.00 92.38 99 TYR A C 1
ATOM 821 O O . TYR A 1 99 ? -2.376 1.143 -21.146 1.00 92.38 99 TYR A O 1
ATOM 829 N N . LYS A 1 100 ? -3.928 1.636 -19.602 1.00 89.88 100 LYS A N 1
ATOM 830 C CA . LYS A 1 100 ? -4.983 0.825 -20.214 1.00 89.88 100 LYS A CA 1
ATOM 831 C C . LYS A 1 100 ? -5.753 1.635 -21.258 1.00 89.88 100 LYS A C 1
ATOM 833 O O . LYS A 1 100 ? -6.123 2.780 -21.011 1.00 89.88 100 LYS A O 1
ATOM 838 N N . PRO A 1 101 ? -6.048 1.072 -22.442 1.00 91.25 101 PRO A N 1
ATOM 839 C CA . PRO A 1 101 ? -6.861 1.767 -23.429 1.00 91.25 101 PRO A CA 1
ATOM 840 C C . PRO A 1 101 ? -8.282 2.043 -22.935 1.00 91.25 101 PRO A C 1
ATOM 842 O O . PRO A 1 101 ? -8.973 1.119 -22.498 1.00 91.25 101 PRO A O 1
ATOM 845 N N . LYS A 1 102 ? -8.769 3.274 -23.128 1.00 91.38 102 LYS A N 1
ATOM 846 C CA . LYS A 1 102 ? -10.161 3.623 -22.814 1.00 91.38 102 LYS A CA 1
ATOM 847 C C . LYS A 1 102 ? -11.129 2.742 -23.607 1.00 91.38 102 LYS A C 1
ATOM 849 O O . LYS A 1 102 ? -10.980 2.577 -24.824 1.00 91.38 102 LYS A O 1
ATOM 854 N N . VAL A 1 103 ? -12.124 2.181 -22.921 1.00 90.81 103 VAL A N 1
ATOM 855 C CA . VAL A 1 103 ? -13.129 1.291 -23.516 1.00 90.81 103 VAL A CA 1
ATOM 856 C C . VAL A 1 103 ? -14.416 2.066 -23.782 1.00 90.81 103 VAL A C 1
ATOM 858 O O . VAL A 1 103 ? -15.013 2.629 -22.872 1.00 90.81 103 VAL A O 1
ATOM 861 N N . TYR A 1 104 ? -14.862 2.060 -25.035 1.00 90.75 104 TYR A N 1
ATOM 862 C CA . TYR A 1 104 ? -16.138 2.630 -25.457 1.00 90.75 104 TYR A CA 1
ATOM 863 C C . TYR A 1 104 ? -17.134 1.511 -25.737 1.00 90.75 104 TYR A C 1
ATOM 865 O O . TYR A 1 104 ? -16.812 0.554 -26.447 1.00 90.75 104 TYR A O 1
ATOM 873 N N . TRP A 1 105 ? -18.347 1.651 -25.214 1.00 93.25 105 TRP A N 1
ATOM 874 C CA . TRP A 1 105 ? -19.436 0.696 -25.398 1.00 93.25 105 TRP A CA 1
ATOM 875 C C . TRP A 1 105 ? -20.521 1.275 -26.302 1.00 93.25 105 TRP A C 1
ATOM 877 O O . TRP A 1 105 ? -20.774 2.480 -26.293 1.00 93.25 105 TRP A O 1
ATOM 887 N N . THR A 1 106 ? -21.179 0.416 -27.080 1.00 93.25 106 THR A N 1
ATOM 888 C CA . THR A 1 106 ? -22.433 0.781 -27.751 1.00 93.25 106 THR A CA 1
ATOM 889 C C . THR A 1 106 ? -23.532 1.037 -26.716 1.00 93.25 106 THR A C 1
ATOM 891 O O . THR A 1 106 ? -23.460 0.527 -25.599 1.00 93.25 106 THR A O 1
ATOM 894 N N . LYS A 1 107 ? -24.568 1.816 -27.071 1.00 91.75 107 LYS A N 1
ATOM 895 C CA . LYS A 1 107 ? -25.675 2.152 -26.146 1.00 91.75 107 LYS A CA 1
ATOM 896 C C . LYS A 1 107 ? -26.336 0.913 -25.527 1.00 91.75 107 LYS A C 1
ATOM 898 O O . LYS A 1 107 ? -26.731 0.946 -24.371 1.00 91.75 107 LYS A O 1
ATOM 903 N N . ASP A 1 108 ? -26.413 -0.178 -26.283 1.00 93.19 108 ASP A N 1
ATOM 904 C CA . ASP A 1 108 ? -26.971 -1.466 -25.857 1.00 93.19 108 ASP A CA 1
ATOM 905 C C . ASP A 1 108 ? -25.973 -2.371 -25.103 1.00 93.19 108 ASP A C 1
ATOM 907 O O . ASP A 1 108 ? -26.318 -3.495 -24.751 1.00 93.19 108 ASP A O 1
ATOM 911 N N . ARG A 1 109 ? -24.730 -1.909 -24.885 1.00 88.25 109 ARG A N 1
ATOM 912 C CA . ARG A 1 109 ? -23.607 -2.626 -24.248 1.00 88.25 109 ARG A CA 1
ATOM 913 C C . ARG A 1 109 ? -23.225 -3.968 -24.892 1.00 88.25 109 ARG A C 1
ATOM 915 O O . ARG A 1 109 ? -22.460 -4.728 -24.305 1.00 88.25 109 ARG A O 1
ATOM 922 N N . LYS A 1 110 ? -23.674 -4.257 -26.119 1.00 93.50 110 LYS A N 1
ATOM 923 C CA . LYS A 1 110 ? -23.361 -5.524 -26.810 1.00 93.50 110 LYS A CA 1
ATOM 924 C C . LYS A 1 110 ? -21.999 -5.532 -27.496 1.00 93.50 110 LYS A C 1
ATOM 926 O O . LYS A 1 110 ? -21.443 -6.598 -27.745 1.00 93.50 110 LYS A O 1
ATOM 931 N N . LYS A 1 111 ? -21.456 -4.360 -27.839 1.00 93.88 111 LYS A N 1
ATOM 932 C CA . LYS A 1 111 ? -20.155 -4.230 -28.507 1.00 93.88 111 LYS A CA 1
ATOM 933 C C . LYS A 1 111 ? -19.268 -3.249 -27.752 1.00 93.88 111 LYS A C 1
ATOM 935 O O . LYS A 1 111 ? -19.732 -2.213 -27.278 1.00 93.88 111 LYS A O 1
ATOM 940 N N . ARG A 1 112 ? -17.971 -3.561 -27.704 1.00 94.06 112 ARG A N 1
ATOM 941 C CA . ARG A 1 112 ? -16.932 -2.689 -27.145 1.00 94.06 112 ARG A CA 1
ATOM 942 C C . ARG A 1 112 ? -15.844 -2.392 -28.164 1.00 94.06 112 ARG A C 1
ATOM 944 O O . ARG A 1 112 ? -15.477 -3.256 -28.956 1.00 94.06 112 ARG A O 1
ATOM 951 N N . ARG A 1 113 ? -15.276 -1.193 -28.082 1.00 92.50 113 ARG A N 1
ATOM 952 C CA . ARG A 1 113 ? -14.071 -0.779 -28.804 1.00 92.50 113 ARG A CA 1
ATOM 953 C C . ARG A 1 113 ? -13.052 -0.250 -27.803 1.00 92.50 113 ARG A C 1
ATOM 955 O O . ARG A 1 113 ? -13.379 0.604 -26.987 1.00 92.50 113 ARG A O 1
ATOM 962 N N . ARG A 1 114 ? -11.808 -0.718 -27.901 1.00 92.44 114 ARG A N 1
ATOM 963 C CA . ARG A 1 114 ? -10.669 -0.136 -27.178 1.00 92.44 114 ARG A CA 1
ATOM 964 C C . ARG A 1 114 ? -10.069 0.999 -28.001 1.00 92.44 114 ARG A C 1
ATOM 966 O O . ARG A 1 114 ? -9.916 0.865 -29.218 1.00 92.44 114 ARG A O 1
ATOM 973 N N . SER A 1 115 ? -9.769 2.119 -27.354 1.00 91.56 115 SER A N 1
ATOM 974 C CA . SER A 1 115 ? -9.050 3.216 -27.998 1.00 91.56 115 SER A CA 1
ATOM 975 C C . SER A 1 115 ? -7.654 2.763 -28.434 1.00 91.56 115 SER A C 1
ATOM 977 O O . SER A 1 115 ? -7.080 1.846 -27.860 1.00 91.56 115 SER A O 1
ATOM 979 N N . ARG A 1 116 ? -7.103 3.410 -29.460 1.00 88.38 116 ARG A N 1
ATOM 980 C CA . ARG A 1 116 ? -5.691 3.244 -29.856 1.00 88.38 116 ARG A CA 1
ATOM 981 C C . ARG A 1 116 ? -4.833 4.451 -29.479 1.00 88.38 116 ARG A C 1
ATOM 983 O O . ARG A 1 116 ? -3.627 4.399 -29.653 1.00 88.38 116 ARG A O 1
ATOM 990 N N . ILE A 1 117 ? -5.476 5.526 -29.021 1.00 89.25 117 ILE A N 1
ATOM 991 C CA . ILE A 1 117 ? -4.852 6.832 -28.770 1.00 89.25 117 ILE A CA 1
ATOM 992 C C . ILE A 1 117 ? -5.129 7.352 -27.356 1.00 89.25 117 ILE A C 1
ATOM 994 O O . ILE A 1 117 ? -4.335 8.102 -26.816 1.00 89.25 117 ILE A O 1
ATOM 998 N N . SER A 1 118 ? -6.255 6.961 -26.752 1.00 90.88 118 SER A N 1
ATOM 999 C CA . SER A 1 118 ? -6.656 7.407 -25.415 1.00 90.88 118 SER A CA 1
ATOM 1000 C C . SER A 1 118 ? -6.414 6.282 -24.426 1.00 90.88 118 SER A C 1
ATOM 1002 O O . SER A 1 118 ? -7.028 5.216 -24.540 1.00 90.88 118 SER A O 1
ATOM 1004 N N . VAL A 1 119 ? -5.558 6.539 -23.454 1.00 91.38 119 VAL A N 1
ATOM 1005 C CA . VAL A 1 119 ? -5.245 5.613 -22.370 1.00 91.38 119 VAL A CA 1
ATOM 1006 C C . VAL A 1 119 ? -5.569 6.255 -21.027 1.00 91.38 119 VAL A C 1
ATOM 1008 O O . VAL A 1 119 ? -5.643 7.479 -20.931 1.00 91.38 119 VAL A O 1
ATOM 1011 N N . THR A 1 120 ? -5.792 5.425 -20.018 1.00 87.88 120 THR A N 1
ATOM 1012 C CA . THR A 1 120 ? -6.001 5.817 -18.623 1.00 87.88 120 THR A CA 1
ATOM 1013 C C . THR A 1 120 ? -5.013 5.060 -17.744 1.00 87.88 120 THR A C 1
ATOM 1015 O O . THR A 1 120 ? -4.642 3.928 -18.060 1.00 87.88 120 THR A O 1
ATOM 1018 N N . CYS A 1 121 ? -4.580 5.694 -16.661 1.00 86.00 121 CYS A N 1
ATOM 1019 C CA . CYS A 1 121 ? -3.704 5.115 -15.649 1.00 86.00 121 CYS A CA 1
ATOM 1020 C C . CYS A 1 121 ? -4.257 5.506 -14.276 1.00 86.00 121 CYS A C 1
ATOM 1022 O O . CYS A 1 121 ? -3.722 6.385 -13.613 1.00 86.00 121 CYS A O 1
ATOM 1024 N N . GLU A 1 122 ? -5.389 4.901 -13.932 1.00 86.75 122 GLU A N 1
ATOM 1025 C CA . GLU A 1 122 ? -6.075 5.023 -12.643 1.00 86.75 122 GLU A CA 1
ATOM 1026 C C . GLU A 1 122 ? -6.086 3.608 -12.068 1.00 86.75 122 GLU A C 1
ATOM 1028 O O . GLU A 1 122 ? -6.566 2.700 -12.755 1.00 86.75 122 GLU A O 1
ATOM 1033 N N . CYS A 1 123 ? -5.459 3.418 -10.905 1.00 89.88 123 CYS A N 1
ATOM 1034 C CA . CYS A 1 123 ? -5.274 2.129 -10.225 1.00 89.88 123 CYS A CA 1
ATOM 1035 C C . CYS A 1 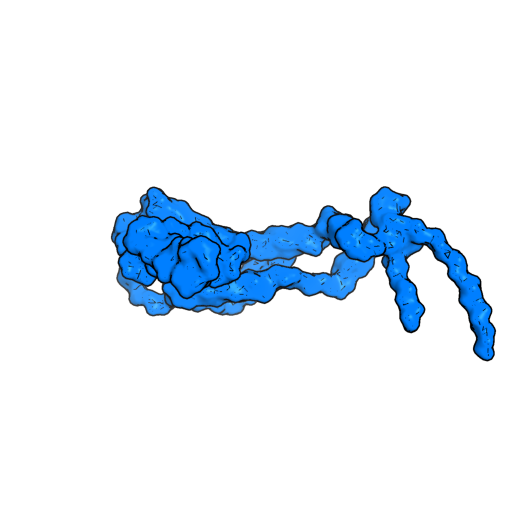123 ? -5.066 0.919 -11.175 1.00 89.88 123 CYS A C 1
ATOM 1037 O O . CYS A 1 123 ? -5.958 0.079 -11.340 1.00 89.88 123 CYS A O 1
ATOM 1039 N N . PRO A 1 124 ? -3.929 0.841 -11.897 1.00 90.94 124 PRO A N 1
ATOM 1040 C CA . PRO A 1 124 ? -3.780 -0.069 -13.035 1.00 90.94 124 PRO A CA 1
ATOM 1041 C C . PRO A 1 124 ? -3.585 -1.552 -12.681 1.00 90.94 124 PRO A C 1
ATOM 1043 O O . PRO A 1 124 ? -3.490 -2.366 -13.612 1.00 90.94 124 PRO A O 1
ATOM 1046 N N . PHE A 1 125 ? -3.502 -1.913 -11.398 1.00 92.88 125 PHE A N 1
ATOM 1047 C CA . PHE A 1 125 ? -3.275 -3.282 -10.943 1.00 92.88 125 PHE A CA 1
ATOM 1048 C C . PHE A 1 125 ? -4.549 -3.929 -10.404 1.00 92.88 125 PHE A C 1
ATOM 1050 O O . PHE A 1 125 ? -5.065 -4.863 -11.020 1.00 92.88 125 PHE A O 1
ATOM 1057 N N . THR A 1 126 ? -5.049 -3.429 -9.282 1.00 92.62 126 THR A N 1
ATOM 1058 C CA . THR A 1 126 ? -6.149 -4.000 -8.501 1.00 92.62 126 THR A CA 1
ATOM 1059 C C . THR A 1 126 ? -7.395 -3.118 -8.528 1.00 92.62 126 THR A C 1
ATOM 1061 O O . THR A 1 126 ? -8.502 -3.616 -8.329 1.00 92.62 126 THR A O 1
ATOM 1064 N N . GLY A 1 127 ? -7.243 -1.827 -8.840 1.00 91.56 127 GLY A N 1
ATOM 1065 C CA . GLY A 1 127 ? -8.339 -0.863 -8.771 1.00 91.56 127 GLY A CA 1
ATOM 1066 C C . GLY A 1 127 ? -8.458 -0.148 -7.421 1.00 91.56 127 GLY A C 1
ATOM 1067 O O . GLY A 1 127 ? -9.391 0.637 -7.260 1.00 91.56 127 GLY A O 1
ATOM 1068 N N . VAL A 1 128 ? -7.541 -0.391 -6.475 1.00 93.50 128 VAL A N 1
ATOM 1069 C CA . VAL A 1 128 ? -7.532 0.236 -5.140 1.00 93.50 128 VAL A CA 1
ATOM 1070 C C . VAL A 1 128 ? -6.486 1.348 -5.035 1.00 93.50 128 VAL A C 1
ATOM 1072 O O . VAL A 1 128 ? -5.558 1.419 -5.840 1.00 93.50 128 VAL A O 1
ATOM 1075 N N . VAL A 1 129 ? -6.622 2.221 -4.032 1.00 94.44 129 VAL A N 1
ATOM 1076 C CA . VAL A 1 129 ? -5.741 3.391 -3.833 1.00 94.44 129 VAL A CA 1
ATOM 1077 C C . VAL A 1 129 ? -4.265 3.011 -3.662 1.00 94.44 129 VAL A C 1
ATOM 1079 O O . VAL A 1 129 ? -3.378 3.753 -4.085 1.00 94.44 129 VAL A O 1
ATOM 1082 N N . SER A 1 130 ? -3.989 1.820 -3.126 1.00 96.25 130 SER A N 1
ATOM 1083 C CA . SER A 1 130 ? -2.636 1.288 -2.949 1.00 96.25 130 SER A CA 1
ATOM 1084 C C . SER A 1 130 ? -1.852 1.207 -4.261 1.00 96.25 130 SER A C 1
ATOM 1086 O O . SER A 1 130 ? -0.633 1.391 -4.254 1.00 96.25 130 SER A O 1
ATOM 1088 N N . ASP A 1 131 ? -2.536 1.005 -5.394 1.00 97.31 131 ASP A N 1
ATOM 1089 C CA . ASP A 1 131 ? -1.927 1.042 -6.724 1.00 97.31 131 ASP A CA 1
ATOM 1090 C C . ASP A 1 131 ? -1.332 2.421 -7.036 1.00 97.31 131 ASP A C 1
ATOM 1092 O O . ASP A 1 131 ? -0.238 2.526 -7.588 1.00 97.31 131 ASP A O 1
ATOM 1096 N N . GLU A 1 132 ? -2.059 3.490 -6.710 1.00 96.31 132 GLU A N 1
ATOM 1097 C CA . GLU A 1 132 ? -1.609 4.862 -6.945 1.00 96.31 132 GLU A CA 1
ATOM 1098 C C . GLU A 1 132 ? -0.465 5.212 -6.000 1.00 96.31 132 GLU A C 1
ATOM 1100 O O . GLU A 1 132 ? 0.542 5.766 -6.437 1.00 96.31 132 GLU A O 1
ATOM 1105 N N . ILE A 1 133 ? -0.571 4.799 -4.735 1.00 97.81 133 ILE A N 1
ATOM 1106 C CA . ILE A 1 133 ? 0.462 5.007 -3.717 1.00 97.81 133 ILE A CA 1
ATOM 1107 C C . ILE A 1 133 ? 1.783 4.356 -4.141 1.00 97.81 133 ILE A C 1
ATOM 1109 O O . ILE A 1 133 ? 2.817 5.032 -4.174 1.00 97.81 133 ILE A O 1
ATOM 1113 N N . ILE A 1 134 ? 1.778 3.068 -4.504 1.00 98.44 134 ILE A N 1
ATOM 1114 C CA . ILE A 1 134 ? 3.013 2.371 -4.894 1.00 98.44 134 ILE A CA 1
ATOM 1115 C C . ILE A 1 134 ? 3.596 2.935 -6.196 1.00 98.44 134 ILE A C 1
ATOM 1117 O O . ILE A 1 134 ? 4.812 2.958 -6.370 1.00 98.44 134 ILE A O 1
ATOM 1121 N N . LEU A 1 135 ? 2.751 3.426 -7.108 1.00 97.94 135 LEU A N 1
ATOM 1122 C CA . LEU A 1 135 ? 3.187 3.986 -8.388 1.00 97.94 135 LEU A CA 1
ATOM 1123 C C . LEU A 1 135 ? 3.577 5.460 -8.321 1.00 97.94 135 LEU A C 1
ATOM 1125 O O . LEU A 1 135 ? 4.215 5.934 -9.260 1.00 97.94 135 LEU A O 1
ATOM 1129 N N . GLN A 1 136 ? 3.231 6.188 -7.260 1.00 97.75 136 GLN A N 1
ATOM 1130 C CA . GLN A 1 136 ? 3.430 7.635 -7.187 1.00 97.75 136 GLN A CA 1
ATOM 1131 C C . GLN A 1 136 ? 4.880 8.053 -7.518 1.00 97.75 136 GLN A C 1
ATOM 1133 O O . GLN A 1 136 ? 5.053 8.864 -8.435 1.00 97.75 136 GLN A O 1
ATOM 1138 N N . PRO A 1 137 ? 5.938 7.454 -6.924 1.00 98.50 137 PRO A N 1
ATOM 1139 C CA . PRO A 1 137 ? 7.315 7.836 -7.249 1.00 98.50 137 PRO A CA 1
ATOM 1140 C C . PRO A 1 137 ? 7.689 7.571 -8.714 1.00 98.50 137 PRO A C 1
ATOM 1142 O O . PRO A 1 137 ? 8.411 8.364 -9.324 1.00 98.50 137 PRO A O 1
ATOM 1145 N N . LEU A 1 138 ? 7.173 6.483 -9.299 1.00 97.81 138 LEU A N 1
ATOM 1146 C CA . LEU A 1 138 ? 7.350 6.158 -10.714 1.00 97.81 138 LEU A CA 1
ATOM 1147 C C . LEU A 1 138 ? 6.641 7.175 -11.614 1.00 97.81 138 LEU A C 1
ATOM 1149 O O . LEU A 1 138 ? 7.224 7.615 -12.601 1.00 97.81 138 LEU A O 1
ATOM 1153 N N . MET A 1 139 ? 5.400 7.546 -11.298 1.00 96.19 139 MET A N 1
ATOM 1154 C CA . MET A 1 139 ? 4.616 8.492 -12.099 1.00 96.19 139 MET A CA 1
ATOM 1155 C C . MET A 1 139 ? 5.241 9.886 -12.090 1.00 96.19 139 MET A C 1
ATOM 1157 O O . MET A 1 139 ? 5.304 10.539 -13.137 1.00 96.19 139 MET A O 1
ATOM 1161 N N . ASP A 1 140 ? 5.768 10.314 -10.943 1.00 97.62 140 ASP A N 1
ATOM 1162 C CA . ASP A 1 140 ? 6.507 11.570 -10.825 1.00 97.62 140 ASP A CA 1
ATOM 1163 C C . ASP A 1 140 ? 7.796 11.539 -11.653 1.00 97.62 140 ASP A C 1
ATOM 1165 O O . ASP A 1 140 ? 8.044 12.461 -12.437 1.00 97.62 140 ASP A O 1
ATOM 1169 N N . PHE A 1 141 ? 8.556 10.439 -11.585 1.00 98.19 141 PHE A N 1
ATOM 1170 C CA . PHE A 1 141 ? 9.727 10.233 -12.440 1.00 98.19 141 PHE A CA 1
ATOM 1171 C C . PHE A 1 141 ? 9.360 10.233 -13.933 1.00 98.19 141 PHE A C 1
ATOM 1173 O O . PHE A 1 141 ? 10.036 10.858 -14.747 1.00 98.19 141 PHE A O 1
ATOM 1180 N N . MET A 1 142 ? 8.272 9.564 -14.327 1.0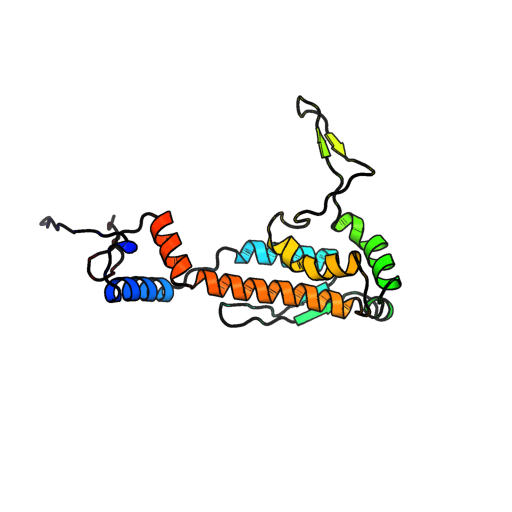0 96.00 142 MET A N 1
ATOM 1181 C CA . MET A 1 142 ? 7.839 9.512 -15.727 1.00 96.00 142 MET A CA 1
ATOM 1182 C C . MET A 1 142 ? 7.417 10.882 -16.270 1.00 96.00 142 MET A C 1
ATOM 1184 O O . MET A 1 142 ? 7.550 11.131 -17.472 1.00 96.00 142 MET A O 1
ATOM 1188 N N . ARG A 1 143 ? 6.912 11.766 -15.403 1.00 95.81 143 ARG A N 1
ATOM 1189 C CA . ARG A 1 143 ? 6.545 13.144 -15.747 1.00 95.81 143 ARG A CA 1
ATOM 1190 C C . ARG A 1 143 ? 7.770 14.048 -15.871 1.00 95.81 143 ARG A C 1
ATOM 1192 O O . ARG A 1 143 ? 7.811 14.883 -16.773 1.00 95.81 143 ARG A O 1
ATOM 1199 N N . SER A 1 144 ? 8.740 13.898 -14.973 1.00 96.94 144 SER A N 1
ATOM 1200 C CA . SER A 1 144 ? 9.963 14.699 -14.934 1.00 96.94 144 SER A CA 1
ATOM 1201 C C . SER A 1 144 ? 11.138 13.831 -14.467 1.00 96.94 144 SER A C 1
ATOM 1203 O O . SER A 1 144 ? 11.397 13.773 -13.264 1.00 96.94 144 SER A O 1
ATOM 1205 N N . PRO A 1 145 ? 11.849 13.148 -15.386 1.00 96.75 145 PRO A N 1
ATOM 1206 C CA . PRO A 1 145 ? 12.891 12.197 -15.016 1.00 96.75 145 PRO A CA 1
ATOM 1207 C C . PRO A 1 145 ? 14.062 12.895 -14.322 1.00 96.75 145 PRO A C 1
ATOM 1209 O O . PRO A 1 145 ? 14.530 13.943 -14.770 1.00 96.75 145 PRO A O 1
ATOM 1212 N N . ASP A 1 146 ? 14.559 12.270 -13.260 1.00 96.56 146 ASP A N 1
ATOM 1213 C CA . ASP A 1 146 ? 15.705 12.726 -12.474 1.00 96.56 146 ASP A CA 1
ATOM 1214 C C . ASP A 1 146 ? 16.883 11.737 -12.568 1.00 96.56 146 ASP A C 1
ATOM 1216 O O . ASP A 1 146 ? 16.978 10.939 -13.504 1.00 96.56 146 ASP A O 1
ATOM 1220 N N . THR A 1 147 ? 17.840 11.831 -11.645 1.00 97.06 147 THR A N 1
ATOM 1221 C CA . THR A 1 147 ? 19.082 11.050 -11.677 1.00 97.06 147 THR A CA 1
ATOM 1222 C C . THR A 1 147 ? 18.961 9.645 -11.097 1.00 97.06 147 THR A C 1
ATOM 1224 O O . THR A 1 147 ? 19.931 8.898 -11.211 1.00 97.06 147 THR A O 1
ATOM 1227 N N . ARG A 1 148 ? 17.825 9.277 -10.486 1.00 97.88 148 ARG A N 1
ATOM 1228 C CA . ARG A 1 148 ? 17.649 7.944 -9.897 1.00 97.88 148 ARG A CA 1
ATOM 1229 C C . ARG A 1 148 ? 17.787 6.859 -10.957 1.00 97.88 148 ARG A C 1
ATOM 1231 O O . ARG A 1 148 ? 17.329 7.024 -12.095 1.00 97.88 148 ARG A O 1
ATOM 1238 N N . ASN A 1 149 ? 18.412 5.748 -10.583 1.00 97.88 149 ASN A N 1
ATOM 1239 C CA . ASN A 1 149 ? 18.456 4.559 -11.428 1.00 97.88 149 ASN A CA 1
ATOM 1240 C C . ASN A 1 149 ? 17.210 3.670 -11.235 1.00 97.88 149 ASN A C 1
ATOM 1242 O O . ASN A 1 149 ? 16.364 3.936 -10.376 1.00 97.88 149 ASN A O 1
ATOM 1246 N N . PHE A 1 150 ? 17.060 2.612 -12.042 1.00 98.12 150 PHE A N 1
ATOM 1247 C CA . PHE A 1 150 ? 15.883 1.734 -11.978 1.00 98.12 150 PHE A CA 1
ATOM 1248 C C . PHE A 1 150 ? 15.687 1.157 -10.570 1.00 98.12 150 PHE A C 1
ATOM 1250 O O . PHE A 1 150 ? 14.573 1.125 -10.049 1.00 98.12 150 PHE A O 1
ATOM 1257 N N . LYS A 1 151 ? 16.775 0.711 -9.937 1.00 96.62 151 LYS A N 1
ATOM 1258 C CA . LYS A 1 151 ? 16.731 0.066 -8.622 1.00 96.62 151 LYS A CA 1
ATOM 1259 C C . LYS A 1 151 ? 16.346 1.040 -7.512 1.00 96.62 151 LYS A C 1
ATOM 1261 O O . LYS A 1 151 ? 15.573 0.671 -6.630 1.00 96.62 151 LYS A O 1
ATOM 1266 N N . GLU A 1 152 ? 16.874 2.258 -7.545 1.00 97.88 152 GLU A N 1
ATOM 1267 C CA . GLU A 1 152 ? 16.495 3.342 -6.635 1.00 97.88 152 GLU A CA 1
ATOM 1268 C C . GLU A 1 152 ? 15.023 3.712 -6.812 1.00 97.88 152 GLU A C 1
ATOM 1270 O O . GLU A 1 152 ? 14.290 3.778 -5.832 1.00 97.88 152 GLU A O 1
ATOM 1275 N N . LEU A 1 153 ? 14.550 3.825 -8.054 1.00 98.38 153 LEU A N 1
ATOM 1276 C CA . LEU A 1 153 ? 13.151 4.138 -8.325 1.00 98.38 153 LEU A CA 1
ATOM 1277 C C . LEU A 1 153 ? 12.194 3.058 -7.797 1.00 98.38 153 LEU A C 1
ATOM 1279 O O . LEU A 1 153 ? 11.163 3.379 -7.209 1.00 98.38 153 LEU A O 1
ATOM 1283 N N . MET A 1 154 ? 12.538 1.775 -7.960 1.00 98.19 154 MET A N 1
ATOM 1284 C CA . MET A 1 154 ? 11.756 0.671 -7.385 1.00 98.19 154 MET A CA 1
ATOM 1285 C C . MET A 1 154 ? 11.792 0.670 -5.854 1.00 98.19 154 MET A C 1
ATOM 1287 O O . MET A 1 154 ? 10.780 0.357 -5.228 1.00 98.19 154 MET A O 1
ATOM 1291 N N . ARG A 1 155 ? 12.927 1.043 -5.246 1.00 98.25 155 ARG A N 1
ATOM 1292 C CA . ARG A 1 155 ? 13.034 1.217 -3.791 1.00 98.25 155 ARG A CA 1
ATOM 1293 C C . ARG A 1 155 ? 12.078 2.295 -3.306 1.00 98.25 155 ARG A C 1
ATOM 1295 O O . ARG A 1 155 ? 11.339 2.032 -2.372 1.00 98.25 155 ARG A O 1
ATOM 1302 N N . ASP A 1 156 ? 12.055 3.454 -3.957 1.00 98.62 156 ASP A N 1
ATOM 1303 C CA . ASP A 1 156 ? 11.187 4.565 -3.561 1.00 98.62 156 ASP A CA 1
ATOM 1304 C C . ASP A 1 156 ? 9.702 4.196 -3.672 1.00 98.62 156 ASP A C 1
ATOM 1306 O O . ASP A 1 156 ? 8.910 4.563 -2.806 1.00 98.62 156 ASP A O 1
ATOM 1310 N N . CYS A 1 157 ? 9.323 3.429 -4.701 1.00 98.75 157 CYS A N 1
ATOM 1311 C CA . CYS A 1 157 ? 7.966 2.893 -4.850 1.00 98.75 157 CYS A CA 1
ATOM 1312 C C . CYS A 1 157 ? 7.582 1.980 -3.673 1.00 98.75 157 CYS A C 1
ATOM 1314 O O . CYS A 1 157 ? 6.538 2.176 -3.051 1.00 98.75 157 CYS A O 1
ATOM 1316 N N . LEU A 1 158 ? 8.442 1.009 -3.337 1.00 98.75 158 LEU A N 1
ATOM 1317 C CA . LEU A 1 158 ? 8.219 0.098 -2.209 1.00 98.75 158 LEU A CA 1
ATOM 1318 C C . LEU A 1 158 ? 8.223 0.839 -0.867 1.00 98.75 158 LEU A C 1
ATOM 1320 O O . LEU A 1 158 ? 7.391 0.555 -0.013 1.00 98.75 158 LEU A O 1
ATOM 1324 N N . GLU A 1 159 ? 9.120 1.806 -0.692 1.00 98.56 159 GLU A N 1
ATOM 1325 C CA . GLU A 1 159 ? 9.199 2.640 0.503 1.00 98.56 159 GLU A CA 1
ATOM 1326 C C . GLU A 1 159 ? 7.910 3.433 0.713 1.00 98.56 159 GLU A C 1
ATOM 1328 O O . GLU A 1 159 ? 7.354 3.424 1.809 1.00 98.56 159 GLU A O 1
ATOM 1333 N N . ASN A 1 160 ? 7.401 4.077 -0.342 1.00 98.56 160 ASN A N 1
ATOM 1334 C CA . ASN A 1 160 ? 6.153 4.827 -0.265 1.00 98.56 160 ASN A CA 1
ATOM 1335 C C . ASN A 1 160 ? 4.970 3.917 0.089 1.00 98.56 160 ASN A C 1
ATOM 1337 O O . ASN A 1 160 ? 4.147 4.272 0.928 1.00 98.56 160 ASN A O 1
ATOM 1341 N N . PHE A 1 161 ? 4.924 2.727 -0.511 1.00 98.62 161 PHE A N 1
ATOM 1342 C CA . PHE A 1 161 ? 3.894 1.730 -0.248 1.00 98.62 161 PHE A CA 1
ATOM 1343 C C . PHE A 1 161 ? 3.922 1.208 1.192 1.00 98.62 161 PHE A C 1
ATOM 1345 O O . PHE A 1 161 ? 2.905 1.267 1.877 1.00 98.62 161 PHE A O 1
ATOM 1352 N N . PHE A 1 162 ? 5.071 0.734 1.684 1.00 98.56 162 PHE A N 1
ATOM 1353 C CA . PHE A 1 162 ? 5.159 0.174 3.036 1.00 98.56 162 PHE A CA 1
ATOM 1354 C C . PHE A 1 162 ? 4.991 1.231 4.125 1.00 98.56 162 PHE A C 1
ATOM 1356 O O . PHE A 1 162 ? 4.376 0.938 5.150 1.00 98.56 162 PHE A O 1
ATOM 1363 N N . ARG A 1 163 ? 5.464 2.460 3.887 1.00 98.44 163 ARG A N 1
ATOM 1364 C CA . ARG A 1 163 ? 5.169 3.591 4.768 1.00 98.44 163 ARG A CA 1
ATOM 1365 C C . ARG A 1 163 ? 3.669 3.850 4.849 1.00 98.44 163 ARG A C 1
ATOM 1367 O O . ARG A 1 163 ? 3.151 3.937 5.952 1.00 98.44 163 ARG A O 1
ATOM 1374 N N . SER A 1 164 ? 2.977 3.887 3.709 1.00 98.12 164 SER A N 1
ATOM 1375 C CA . SER A 1 164 ? 1.521 4.060 3.693 1.00 98.12 164 SER A CA 1
ATOM 1376 C C . SER A 1 164 ? 0.793 2.913 4.391 1.00 98.12 164 SER A C 1
ATOM 1378 O O . SER A 1 164 ? -0.136 3.167 5.140 1.00 98.12 164 SER A O 1
ATOM 1380 N N . CYS A 1 165 ? 1.232 1.662 4.207 1.00 97.75 165 CYS A N 1
ATOM 1381 C CA . CYS A 1 165 ? 0.642 0.521 4.911 1.00 97.75 165 CYS A CA 1
ATOM 1382 C C . CYS A 1 165 ? 0.771 0.671 6.435 1.00 97.75 165 CYS A C 1
ATOM 1384 O O . CYS A 1 165 ? -0.179 0.392 7.156 1.00 97.75 165 CYS A O 1
ATOM 1386 N N . ARG A 1 166 ? 1.935 1.125 6.924 1.00 97.38 166 ARG A N 1
ATOM 1387 C CA . ARG A 1 166 ? 2.160 1.409 8.349 1.00 97.38 166 ARG A CA 1
ATOM 1388 C C . ARG A 1 166 ? 1.245 2.529 8.833 1.00 97.38 166 ARG A C 1
ATOM 1390 O O . ARG A 1 166 ? 0.587 2.354 9.851 1.00 97.38 166 ARG A O 1
ATOM 1397 N N . ASP A 1 167 ? 1.204 3.647 8.109 1.00 97.00 167 ASP A N 1
ATOM 1398 C CA . ASP A 1 167 ? 0.376 4.809 8.460 1.00 97.00 167 ASP A CA 1
ATOM 1399 C C . ASP A 1 167 ? -1.120 4.420 8.518 1.00 97.00 167 ASP A C 1
ATOM 1401 O O . ASP A 1 167 ? -1.832 4.803 9.445 1.00 97.00 167 ASP A O 1
ATOM 1405 N N . ASP A 1 168 ? -1.584 3.574 7.592 1.00 95.81 168 ASP A N 1
ATOM 1406 C CA . ASP A 1 168 ? -2.950 3.044 7.596 1.00 95.81 168 ASP A CA 1
ATOM 1407 C C . ASP A 1 168 ? -3.202 2.080 8.764 1.00 95.81 168 ASP A C 1
ATOM 1409 O O . ASP A 1 168 ? -4.289 2.099 9.342 1.00 95.81 168 ASP A O 1
ATOM 1413 N N . CYS A 1 169 ? -2.231 1.233 9.131 1.00 95.25 169 CYS A N 1
ATOM 1414 C CA . CYS A 1 169 ? -2.333 0.398 10.331 1.00 95.25 169 CYS A CA 1
ATOM 1415 C C . CYS A 1 169 ? -2.430 1.255 11.601 1.00 95.25 169 CYS A C 1
ATOM 1417 O O . CYS A 1 169 ? -3.263 0.971 12.455 1.00 95.25 169 CYS A O 1
ATOM 1419 N N . GLU A 1 170 ? -1.621 2.312 11.710 1.00 95.44 170 GLU A N 1
ATOM 1420 C CA . GLU A 1 170 ? -1.665 3.266 12.826 1.00 95.44 170 GLU A CA 1
ATOM 1421 C C . GLU A 1 170 ? -3.039 3.935 12.931 1.00 95.44 170 GLU A C 1
ATOM 1423 O O . GLU A 1 170 ? -3.630 3.972 14.011 1.00 95.44 170 GLU A O 1
ATOM 1428 N N . TYR A 1 171 ? -3.604 4.378 11.804 1.00 94.94 171 TYR A N 1
ATOM 1429 C CA . TYR A 1 171 ? -4.961 4.916 11.780 1.00 94.94 171 TYR A CA 1
ATOM 1430 C C . TYR A 1 171 ? -6.007 3.868 12.179 1.00 94.94 171 TYR A C 1
ATOM 1432 O O . TYR A 1 171 ? -6.860 4.158 13.016 1.00 94.94 171 TYR A O 1
ATOM 1440 N N . CYS A 1 172 ? -5.917 2.640 11.656 1.00 94.00 172 CYS A N 1
ATOM 1441 C CA . CYS A 1 172 ? -6.838 1.549 11.992 1.00 94.00 172 CYS A CA 1
ATOM 1442 C C . CYS A 1 172 ? -6.784 1.133 13.469 1.00 94.00 172 CYS A C 1
ATOM 1444 O O . CYS A 1 172 ? -7.696 0.454 13.928 1.00 94.00 172 CYS A O 1
ATOM 1446 N N . GLU A 1 173 ? -5.740 1.506 14.208 1.00 93.94 173 GLU A N 1
ATOM 1447 C CA . GLU A 1 173 ? -5.611 1.265 15.648 1.00 93.94 173 GLU A CA 1
ATOM 1448 C C . GLU A 1 173 ? -5.981 2.490 16.498 1.00 93.94 173 GLU A C 1
ATOM 1450 O O . GLU A 1 173 ? -5.996 2.388 17.720 1.00 93.94 173 GLU A O 1
ATOM 1455 N N . SER A 1 174 ? -6.305 3.631 15.882 1.00 94.56 174 SER A N 1
ATOM 1456 C CA . SER A 1 174 ? -6.587 4.891 16.577 1.00 94.56 174 SER A CA 1
ATOM 1457 C C . SER A 1 174 ? -7.965 4.936 17.256 1.00 94.56 174 SER A C 1
ATOM 1459 O O . SER A 1 174 ? -8.911 4.248 16.864 1.00 94.56 174 SER A O 1
ATOM 1461 N N . GLU A 1 175 ? -8.111 5.817 18.255 1.00 94.94 175 GLU A N 1
ATOM 1462 C CA . GLU A 1 175 ? -9.403 6.082 18.914 1.00 94.94 175 GLU A CA 1
ATOM 1463 C C . GLU A 1 175 ? -10.431 6.692 17.943 1.00 94.94 175 GLU A C 1
ATOM 1465 O O . GLU A 1 175 ? -11.630 6.433 18.063 1.00 94.94 175 GLU A O 1
ATOM 1470 N N . GLU A 1 176 ? -9.970 7.461 16.950 1.00 95.25 176 GLU A N 1
ATOM 1471 C CA . GLU A 1 176 ? -10.819 8.018 15.891 1.00 95.25 176 GLU A CA 1
ATOM 1472 C C . GLU A 1 176 ? -11.454 6.896 15.065 1.00 95.25 176 GLU A C 1
ATOM 1474 O O . GLU A 1 176 ? -12.679 6.816 14.972 1.00 95.25 176 GLU A O 1
ATOM 1479 N N . TYR A 1 177 ? -10.638 5.965 14.563 1.00 94.62 177 TYR A N 1
ATOM 1480 C CA . TYR A 1 177 ? -11.134 4.817 13.807 1.00 94.62 177 TYR A CA 1
ATOM 1481 C C . TYR A 1 177 ? -12.058 3.931 14.648 1.00 94.62 177 TYR A C 1
ATOM 1483 O O . TYR A 1 177 ? -13.108 3.500 14.175 1.00 94.62 177 TYR A O 1
ATOM 1491 N N . PHE A 1 178 ? -11.720 3.694 15.919 1.00 95.06 178 PHE A N 1
ATOM 1492 C CA . PHE A 1 178 ? -12.600 2.982 16.848 1.00 95.06 178 PHE A CA 1
ATOM 1493 C C . PHE A 1 178 ? -13.964 3.671 17.006 1.00 95.06 178 PHE A C 1
ATOM 1495 O O . PHE A 1 178 ? -15.000 3.002 16.999 1.00 95.06 178 PHE A O 1
ATOM 1502 N N . THR A 1 179 ? -13.978 4.997 17.130 1.00 95.00 179 THR A N 1
ATOM 1503 C CA . THR A 1 179 ? -15.208 5.784 17.268 1.00 95.00 179 THR A CA 1
ATOM 1504 C C . THR A 1 179 ? -16.070 5.671 16.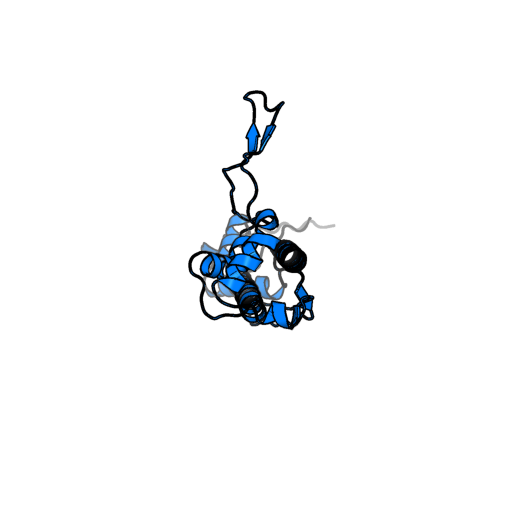012 1.00 95.00 179 THR A C 1
ATOM 1506 O O . THR A 1 179 ? -17.271 5.399 16.108 1.00 95.00 179 THR A O 1
ATOM 1509 N N . ASP A 1 180 ? -15.458 5.795 14.836 1.00 94.81 180 ASP A N 1
ATOM 1510 C CA . ASP A 1 180 ? -16.138 5.633 13.551 1.00 94.81 180 ASP A CA 1
ATOM 1511 C C . ASP A 1 180 ? -16.677 4.212 13.360 1.00 94.81 180 ASP A C 1
ATOM 1513 O O . ASP A 1 180 ? -17.833 4.039 12.964 1.00 94.81 180 ASP A O 1
ATOM 1517 N N . GLU A 1 181 ? -15.901 3.183 13.712 1.00 93.56 181 GLU A N 1
ATOM 1518 C CA . GLU A 1 181 ? -16.360 1.792 13.699 1.00 93.56 181 GLU A CA 1
ATOM 1519 C C . GLU A 1 181 ? -17.527 1.568 14.655 1.00 93.56 181 GLU A C 1
ATOM 1521 O O . GLU A 1 181 ? -18.507 0.907 14.297 1.00 93.56 181 GLU A O 1
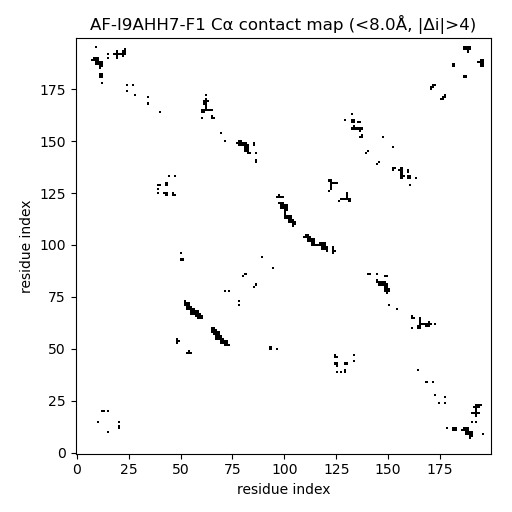ATOM 1526 N N . SER A 1 182 ? -17.455 2.134 15.857 1.00 94.25 182 SER A N 1
ATOM 1527 C CA . SER A 1 182 ? -18.519 2.031 16.846 1.00 94.25 182 SER A CA 1
ATOM 1528 C C . SER A 1 182 ? -19.819 2.646 16.331 1.00 94.25 182 SER A C 1
ATOM 1530 O O . SER A 1 182 ? -20.883 2.044 16.489 1.00 94.25 182 SER A O 1
ATOM 1532 N N . HIS A 1 183 ? -19.748 3.815 15.690 1.00 94.31 183 HIS A N 1
ATOM 1533 C CA . HIS A 1 183 ? -20.906 4.451 15.065 1.00 94.31 183 HIS A CA 1
ATOM 1534 C C . HIS A 1 183 ? -21.425 3.637 13.876 1.00 94.31 183 HIS A C 1
ATOM 1536 O O . HIS A 1 183 ? -22.619 3.350 13.793 1.00 94.31 183 HIS A O 1
ATOM 1542 N N . ARG A 1 184 ? -20.534 3.212 12.974 1.00 94.00 184 ARG A N 1
ATOM 1543 C CA . ARG A 1 184 ? -20.876 2.465 11.755 1.00 94.00 184 ARG A CA 1
ATOM 1544 C C . ARG A 1 184 ? -21.575 1.143 12.057 1.00 94.00 184 ARG A C 1
ATOM 1546 O O . ARG A 1 184 ? -22.492 0.756 11.334 1.00 94.00 184 ARG A O 1
ATOM 1553 N N . ASN A 1 185 ? -21.155 0.464 13.120 1.00 93.06 185 ASN A N 1
ATOM 1554 C CA . ASN A 1 185 ? -21.715 -0.820 13.530 1.00 93.06 185 ASN A CA 1
ATOM 1555 C C . ASN A 1 185 ? -22.863 -0.699 14.549 1.00 93.06 185 ASN A C 1
ATOM 1557 O O . ASN A 1 185 ? -23.406 -1.727 14.950 1.00 93.06 185 ASN A O 1
ATOM 1561 N N . ASN A 1 186 ? -23.251 0.520 14.948 1.00 94.62 186 ASN A N 1
ATOM 1562 C CA . ASN A 1 186 ? -24.251 0.781 15.992 1.00 94.62 186 ASN A CA 1
ATOM 1563 C C . ASN A 1 186 ? -23.955 0.011 17.290 1.00 94.62 186 ASN A C 1
ATOM 1565 O O . ASN A 1 186 ? -24.826 -0.652 17.852 1.00 94.62 186 ASN A O 1
ATOM 1569 N N . TRP A 1 187 ? -22.696 0.039 17.730 1.00 95.25 187 TRP A N 1
ATOM 1570 C CA . TRP A 1 187 ? -22.301 -0.586 18.986 1.00 95.25 187 TRP A CA 1
ATOM 1571 C C . TRP A 1 187 ? -22.830 0.199 20.179 1.00 95.25 187 TRP A C 1
ATOM 1573 O O . TRP A 1 187 ? -22.739 1.426 20.232 1.00 95.25 187 TRP A O 1
ATOM 1583 N N . GLU A 1 188 ? -23.335 -0.544 21.155 1.00 96.56 188 GLU A N 1
ATOM 1584 C CA . GLU A 1 188 ? -23.883 -0.017 22.394 1.00 96.56 188 GLU A CA 1
ATOM 1585 C C . GLU A 1 188 ? -23.054 -0.500 23.582 1.00 96.56 188 GLU A C 1
ATOM 1587 O O . GLU A 1 188 ? -22.551 -1.627 23.601 1.00 96.56 188 GLU A O 1
ATOM 1592 N N . TYR A 1 189 ? -22.927 0.347 24.597 1.00 96.69 189 TYR A N 1
ATOM 1593 C CA . TYR A 1 189 ? -22.080 0.110 25.759 1.00 96.69 189 TYR A CA 1
ATOM 1594 C C . TYR A 1 189 ? -22.874 0.258 27.050 1.00 96.69 189 TYR A C 1
ATOM 1596 O O . TYR A 1 189 ? -23.853 1.001 27.136 1.00 96.69 189 TYR A O 1
ATOM 1604 N N . LEU A 1 190 ? -22.425 -0.444 28.085 1.00 96.19 190 LEU A N 1
ATOM 1605 C CA . LEU A 1 190 ? -22.816 -0.154 29.458 1.00 96.19 190 LEU A CA 1
ATOM 1606 C C . LEU A 1 190 ? -22.139 1.142 29.925 1.00 96.19 190 LEU A C 1
ATOM 1608 O O . LEU A 1 190 ? -21.111 1.544 29.384 1.00 96.19 190 LEU A O 1
ATOM 1612 N N . ILE A 1 191 ? -22.669 1.752 30.990 1.00 95.94 191 ILE A N 1
ATOM 1613 C CA . ILE A 1 191 ? -22.136 3.004 31.564 1.00 95.94 191 ILE A CA 1
ATOM 1614 C C . ILE A 1 191 ? -20.645 2.934 31.945 1.00 95.94 191 ILE A C 1
ATOM 1616 O O . ILE A 1 191 ? -19.987 3.959 32.058 1.00 95.94 191 ILE A O 1
ATOM 1620 N N . ASP A 1 192 ? -20.104 1.731 32.152 1.00 95.25 192 ASP A N 1
ATOM 1621 C CA . ASP A 1 192 ? -18.702 1.505 32.503 1.00 95.25 192 ASP A CA 1
ATOM 1622 C C . ASP A 1 192 ? -17.778 1.280 31.290 1.00 95.25 192 ASP A C 1
ATOM 1624 O O . ASP A 1 192 ? -16.610 0.938 31.485 1.00 95.25 192 ASP A O 1
ATOM 1628 N N . GLY A 1 193 ? -18.294 1.426 30.064 1.00 95.25 193 GLY A N 1
ATOM 1629 C CA . GLY A 1 193 ? -17.558 1.233 28.811 1.00 95.25 193 GLY A CA 1
ATOM 1630 C C . GLY A 1 193 ? -17.562 -0.198 28.274 1.00 95.25 193 GLY A C 1
ATOM 1631 O O . GLY A 1 193 ? -16.982 -0.472 27.225 1.00 95.25 193 GLY A O 1
ATOM 1632 N N . THR A 1 194 ? -18.216 -1.144 28.952 1.00 95.38 194 THR A N 1
ATOM 1633 C CA . THR A 1 194 ? -18.276 -2.528 28.466 1.00 95.38 194 THR A CA 1
ATOM 1634 C C . THR A 1 194 ? -19.191 -2.629 27.244 1.00 95.38 194 THR A C 1
ATOM 1636 O O . THR A 1 194 ? -20.380 -2.326 27.341 1.00 95.38 194 THR A O 1
ATOM 1639 N N . LEU A 1 195 ? -18.668 -3.115 26.110 1.00 94.50 195 LEU A N 1
ATOM 1640 C CA . LEU A 1 195 ? -19.462 -3.382 24.902 1.00 94.50 195 LEU A CA 1
ATOM 1641 C C . LEU A 1 195 ? -20.587 -4.383 25.205 1.00 94.50 195 LEU A C 1
ATOM 1643 O O . LEU A 1 195 ? -20.325 -5.517 25.625 1.00 94.50 195 LEU A O 1
ATOM 1647 N N . PHE A 1 196 ? -21.828 -3.982 24.951 1.00 93.56 196 PHE A N 1
ATOM 1648 C CA . PHE A 1 196 ? -22.994 -4.832 25.116 1.00 93.56 196 PHE A CA 1
ATOM 1649 C C . PHE A 1 196 ? -23.071 -5.847 23.970 1.00 93.56 196 PHE A C 1
ATOM 1651 O O . PHE A 1 196 ? -22.996 -5.507 22.791 1.00 93.56 196 PHE A O 1
ATOM 1658 N N . LYS A 1 197 ? -23.213 -7.126 24.321 1.00 86.12 197 LYS A N 1
ATOM 1659 C CA . LYS A 1 197 ? -23.495 -8.206 23.375 1.00 86.12 197 LYS A CA 1
ATOM 1660 C C . LYS A 1 197 ? -24.722 -8.935 23.878 1.00 86.12 197 LYS A C 1
ATOM 1662 O O . LYS A 1 197 ? -24.681 -9.514 24.964 1.00 86.12 197 LYS A O 1
ATOM 1667 N N . GLU A 1 198 ? -25.796 -8.915 23.099 1.00 73.75 198 GLU A N 1
ATOM 1668 C CA . GLU A 1 198 ? -26.950 -9.753 23.386 1.00 73.75 198 GLU A CA 1
ATOM 1669 C C . GLU A 1 198 ? -26.499 -11.211 23.232 1.00 73.75 198 GLU A C 1
ATOM 1671 O O . GLU A 1 198 ? -26.148 -11.669 22.144 1.00 73.75 198 GLU A O 1
ATOM 1676 N N . THR A 1 199 ? -26.369 -11.924 24.349 1.00 61.41 199 THR A N 1
ATOM 1677 C CA . THR A 1 199 ? -26.071 -13.356 24.315 1.00 61.41 199 THR A CA 1
ATOM 1678 C C . THR A 1 199 ? -27.260 -14.066 23.678 1.00 61.41 199 THR A C 1
ATOM 1680 O O . THR A 1 199 ? -28.333 -14.084 24.284 1.00 61.41 199 THR A O 1
ATOM 1683 N N . ALA A 1 200 ? -27.057 -14.615 22.478 1.00 46.06 200 ALA A N 1
ATOM 1684 C CA . ALA A 1 200 ? -27.967 -15.571 21.848 1.00 46.06 200 ALA A CA 1
ATOM 1685 C C . ALA A 1 200 ? -28.041 -16.885 22.641 1.00 46.06 200 ALA A C 1
ATOM 1687 O O . ALA A 1 200 ? -26.997 -17.297 23.204 1.00 46.06 200 ALA A O 1
#

Foldseek 3Di:
DDDDDDDADKDFLVRADPQLNVVLLVVVLVVDDDLPCPVVLVQLVVLVCVLQQKDKPPWDAALPDIDIDIDHPDDPVQQQDFFPRVLVVCCVRRVCQQWFFDWDADPVRPDIDGDPPDTDRQLSGRNDCLSCQLCVLVVVCNVPTDGHGPNRSNVVSVVSSRVVVNNSNNVCSDSVVVSVVSVVVVWIAGNNNHTDDDDD

Sequence (200 aa):
MRTVQRTYTLFGIAELEDEARQRAYTDWLAKGNDYPYASENCDTLEAFCNLFRIVCTNYRYDSCTYAYRFYTKHEADTEELSGVRLLAYLYNNFHAGLYKPKVYWTKDRKKRRRSRISVTCECPFTGVVSDEIILQPLMDFMRSPDTRNFKELMRDCLENFFRSCRDDCEYCESEEYFTDESHRNNWEYLIDGTLFKETA

Mean predicted aligned error: 5.62 Å

Solvent-accessible surface area (backbone atoms only — not comparable to full-atom values): 11484 Å² total; per-residue (Å²): 137,84,88,79,90,82,88,81,73,74,35,48,70,89,74,45,55,70,72,18,38,50,45,32,48,52,59,52,60,72,66,62,76,78,70,85,57,55,63,62,50,49,53,30,52,50,46,49,24,62,71,72,44,36,48,79,42,84,63,51,66,42,54,87,50,62,48,70,43,71,51,69,76,64,55,69,76,57,38,64,27,30,26,71,61,31,48,54,50,46,54,74,74,41,37,77,65,44,41,43,53,44,76,46,64,45,98,84,64,82,48,77,46,68,44,93,81,50,62,46,73,71,31,58,71,74,66,45,72,63,36,47,49,31,40,43,56,51,55,51,35,71,75,56,61,50,82,57,27,47,56,54,46,53,47,51,13,51,50,48,33,44,51,48,52,14,54,51,38,34,46,69,70,30,71,67,45,48,51,53,50,37,60,76,68,68,48,39,19,38,85,73,21,49,74,62,71,88,81,128

Organism: NCBI:txid997892

Nearest PDB structures (foldseek):
  1qb3-assembly1_B  TM=3.545E-01  e=7.150E+00  Saccharomyces cerevisiae

Secondary structure (DSSP, 8-state):
-PPPP-----B-GGGS-HHHHHHHHHHHHTT----TTHHHHHHHHHHHHHHHTEEEEEEEE-SS-EEEEEEESS-HHHHT-BHHHHHHHHHHHHHHHH-EEEEEE-TTSS-EEEEEEEEE-SS-SSSSHHHHHHHHHHHHHHHS--S-BHHHHHHHHHHHHHHHHHHHHHHHTSHHHHHHHHHHTT--B-TTSPBP----

pLDDT: mean 93.66, std 7.08, range [46.06, 98.75]

Radius of gyration: 24.28 Å; Cα contacts (8 Å, |Δi|>4): 240; chains: 1; bounding box: 59×38×67 Å